Protein AF-A0A9D7F269-F1 (afdb_monomer)

Secondary structure (DSSP, 8-state):
---S-HHHHHHHHHHHHHHHHHHGGGGSS---HHHHHHHHHHHHHHHHHHHHHTSSSPPPTTHHHHHHHHHHHHHHHHHHHHHHHHHHTT---HHHH-S-HHHHHHHHHHHHHHHHHHHHHSSS-HHHHHHHHHHHIIIIIHHHHHHHHHHHHHGGGTTT---GGGS-HHHH---TTSHHHHHHHHHHHHHS--

Structure (mmCIF, N/CA/C/O backbone):
data_AF-A0A9D7F269-F1
#
_entry.id   AF-A0A9D7F269-F1
#
loop_
_atom_site.group_PDB
_atom_site.id
_atom_site.type_symbol
_atom_site.label_atom_id
_atom_site.label_alt_id
_atom_site.label_comp_id
_atom_site.label_asym_id
_atom_site.label_entity_id
_atom_site.label_seq_id
_atom_site.pdbx_PDB_ins_code
_atom_site.Cartn_x
_atom_site.Cartn_y
_atom_site.Cartn_z
_atom_site.occupancy
_atom_site.B_iso_or_equiv
_atom_site.auth_seq_id
_atom_site.auth_comp_id
_atom_site.auth_asym_id
_atom_site.auth_atom_id
_atom_site.pdbx_PDB_model_num
ATOM 1 N N . MET A 1 1 ? -7.812 -0.333 -29.268 1.00 47.72 1 MET A N 1
ATOM 2 C CA . MET A 1 1 ? -6.534 0.033 -28.619 1.00 47.72 1 MET A CA 1
ATOM 3 C C . MET A 1 1 ? -5.531 -1.056 -28.977 1.00 47.72 1 MET A C 1
ATOM 5 O O . MET A 1 1 ? -5.684 -2.164 -28.485 1.00 47.72 1 MET A O 1
ATOM 9 N N . ASN A 1 2 ? -4.596 -0.801 -29.897 1.00 58.56 2 ASN A N 1
ATOM 10 C CA . ASN A 1 2 ? -3.600 -1.802 -30.299 1.00 58.56 2 ASN A CA 1
ATOM 11 C C . ASN A 1 2 ? -2.434 -1.742 -29.309 1.00 58.56 2 ASN A C 1
ATOM 13 O O . ASN A 1 2 ? -1.639 -0.806 -29.352 1.00 58.56 2 ASN A O 1
ATOM 17 N N . ALA A 1 3 ? -2.388 -2.683 -28.366 1.00 69.88 3 ALA A N 1
ATOM 18 C CA . ALA A 1 3 ? -1.260 -2.805 -27.450 1.00 69.88 3 ALA A CA 1
ATOM 19 C C . ALA A 1 3 ? 0.010 -3.175 -28.229 1.00 69.88 3 ALA A C 1
ATOM 21 O O . ALA A 1 3 ? -0.053 -3.996 -29.141 1.00 69.88 3 ALA A O 1
ATOM 22 N N . HIS A 1 4 ? 1.151 -2.596 -27.845 1.00 79.81 4 HIS A N 1
ATOM 23 C CA . HIS A 1 4 ? 2.449 -2.907 -28.453 1.00 79.81 4 HIS A CA 1
ATOM 24 C C . HIS A 1 4 ? 2.830 -4.386 -28.273 1.00 79.81 4 HIS A C 1
ATOM 26 O O . HIS A 1 4 ? 3.372 -4.999 -29.184 1.00 79.81 4 HIS A O 1
ATOM 32 N N . ASP A 1 5 ? 2.500 -4.966 -27.115 1.00 88.44 5 ASP A N 1
ATOM 33 C CA . ASP A 1 5 ? 2.677 -6.391 -26.829 1.00 88.44 5 ASP A CA 1
ATOM 34 C C . ASP A 1 5 ? 1.372 -6.986 -26.256 1.00 88.44 5 ASP A C 1
ATOM 36 O O . ASP A 1 5 ? 1.154 -6.996 -25.037 1.00 88.44 5 ASP A O 1
ATOM 40 N N . PRO A 1 6 ? 0.456 -7.462 -27.122 1.00 90.69 6 PRO A N 1
ATOM 41 C CA . PRO A 1 6 ? -0.823 -8.026 -26.694 1.00 90.69 6 PRO A CA 1
ATOM 42 C C . PRO A 1 6 ? -0.677 -9.269 -25.805 1.00 90.69 6 PRO A C 1
ATOM 44 O O . PRO A 1 6 ? -1.532 -9.518 -24.950 1.00 90.69 6 PRO A O 1
ATOM 47 N N . VAL A 1 7 ? 0.401 -10.042 -25.980 1.00 94.19 7 VAL A N 1
ATOM 48 C CA . VAL A 1 7 ? 0.663 -11.260 -25.202 1.00 94.19 7 VAL A CA 1
ATOM 49 C C . VAL A 1 7 ? 1.033 -10.889 -23.769 1.00 94.19 7 VAL A C 1
ATOM 51 O O . VAL A 1 7 ? 0.451 -11.428 -22.823 1.00 94.19 7 VAL A O 1
ATOM 54 N N . LEU A 1 8 ? 1.933 -9.919 -23.593 1.00 94.69 8 LEU A N 1
ATOM 55 C CA . LEU A 1 8 ? 2.336 -9.426 -22.276 1.00 94.69 8 LEU A CA 1
ATOM 56 C C . LEU A 1 8 ? 1.178 -8.747 -21.537 1.00 94.69 8 LEU A C 1
ATOM 58 O O . LEU A 1 8 ? 0.976 -8.989 -20.344 1.00 94.69 8 LEU A O 1
ATOM 62 N N . VAL A 1 9 ? 0.366 -7.958 -22.247 1.00 95.81 9 VAL A N 1
ATOM 63 C CA . VAL A 1 9 ? -0.857 -7.367 -21.684 1.00 95.81 9 VAL A CA 1
ATOM 64 C C . VAL A 1 9 ? -1.827 -8.458 -21.225 1.00 95.81 9 VAL A C 1
ATOM 66 O O . VAL A 1 9 ? -2.324 -8.394 -20.100 1.00 95.81 9 VAL A O 1
ATOM 69 N N . SER A 1 10 ? -2.060 -9.493 -22.041 1.00 96.62 10 SER A N 1
ATOM 70 C CA . SER A 1 10 ? -2.933 -10.617 -21.671 1.00 96.62 10 SER A CA 1
ATOM 71 C C . SER A 1 10 ? -2.406 -11.384 -20.453 1.00 96.62 10 SER A C 1
ATOM 73 O O . SER A 1 10 ? -3.182 -11.716 -19.553 1.00 96.62 10 SER A O 1
ATOM 75 N N . LYS A 1 11 ? -1.085 -11.612 -20.372 1.00 96.94 11 LYS A N 1
ATOM 76 C CA . LYS A 1 11 ? -0.428 -12.240 -19.213 1.00 96.94 11 LYS A CA 1
ATOM 77 C C . LYS A 1 11 ? -0.759 -11.485 -17.926 1.00 96.94 11 LYS A C 1
ATOM 79 O O . LYS A 1 11 ? -1.263 -12.093 -16.981 1.00 96.94 11 LYS A O 1
ATOM 84 N N . TYR A 1 12 ? -0.510 -10.176 -17.879 1.00 97.81 12 TYR A N 1
ATOM 85 C CA . TYR A 1 12 ? -0.752 -9.403 -16.659 1.00 97.81 12 TYR A CA 1
ATOM 86 C C . TYR A 1 12 ? -2.232 -9.176 -16.369 1.00 97.81 12 TYR A C 1
ATOM 88 O O . TYR A 1 12 ? -2.608 -9.181 -15.202 1.00 97.81 12 TYR A O 1
ATOM 96 N N . LEU A 1 13 ? -3.092 -9.083 -17.386 1.00 97.44 13 LEU A N 1
ATOM 97 C CA . LEU A 1 13 ? -4.540 -9.046 -17.175 1.00 97.44 13 LEU A CA 1
ATOM 98 C C . LEU A 1 13 ? -5.032 -10.308 -16.450 1.00 97.44 13 LEU A C 1
ATOM 100 O O . LEU A 1 13 ? -5.795 -10.218 -15.488 1.00 97.44 13 LEU A O 1
ATOM 104 N N . ARG A 1 14 ? -4.555 -11.490 -16.864 1.00 98.06 14 ARG A N 1
ATOM 105 C CA . ARG A 1 14 ? -4.864 -12.750 -16.170 1.00 98.06 14 ARG A CA 1
ATOM 106 C C . ARG A 1 14 ? -4.333 -12.741 -14.738 1.00 98.06 14 ARG A C 1
ATOM 108 O O . ARG A 1 14 ? -5.035 -13.190 -13.841 1.00 98.06 14 ARG A O 1
ATOM 115 N N . GLN A 1 15 ? -3.134 -12.209 -14.501 1.00 98.31 15 GLN A N 1
ATOM 116 C CA . GLN A 1 15 ? -2.591 -12.095 -13.142 1.00 98.31 15 GLN A CA 1
ATOM 117 C C . GLN A 1 15 ? -3.398 -11.135 -12.261 1.00 98.31 15 GLN A C 1
ATOM 119 O O . GLN A 1 15 ? -3.650 -11.464 -11.105 1.00 98.31 15 GLN A O 1
ATOM 124 N N . VAL A 1 16 ? -3.855 -10.000 -12.801 1.00 98.19 16 VAL A N 1
ATOM 125 C CA . VAL A 1 16 ? -4.785 -9.089 -12.114 1.00 98.19 16 VAL A CA 1
ATOM 126 C C . VAL A 1 16 ? -6.058 -9.835 -11.737 1.00 98.19 16 VAL A C 1
ATOM 128 O O . VAL A 1 16 ? -6.461 -9.797 -10.579 1.00 98.19 16 VAL A O 1
ATOM 131 N N . TYR A 1 17 ? -6.657 -10.572 -12.674 1.00 97.81 17 TYR A N 1
ATOM 132 C CA . TYR A 1 17 ? -7.854 -11.367 -12.399 1.00 97.81 17 TYR A CA 1
ATOM 133 C C . TYR A 1 17 ? -7.629 -12.393 -11.276 1.00 97.81 17 TYR A C 1
ATOM 135 O O . TYR A 1 17 ? -8.431 -12.475 -10.346 1.00 97.81 17 TYR A O 1
ATOM 143 N N . GLN A 1 18 ? -6.506 -13.116 -11.301 1.00 97.94 18 GLN A N 1
ATOM 144 C CA . GLN A 1 18 ? -6.163 -14.070 -10.243 1.00 97.94 18 GLN A CA 1
ATOM 145 C C . GLN A 1 18 ? -5.932 -13.388 -8.888 1.00 97.94 18 GLN A C 1
ATOM 147 O O . GLN A 1 18 ? -6.415 -13.878 -7.870 1.00 97.94 18 GLN A O 1
ATOM 152 N N . ALA A 1 19 ? -5.250 -12.240 -8.857 1.00 97.62 19 ALA A N 1
ATOM 153 C CA . ALA A 1 19 ? -5.052 -11.476 -7.626 1.00 97.62 19 ALA A CA 1
ATOM 154 C C . ALA A 1 19 ? -6.381 -10.957 -7.049 1.00 97.62 19 ALA A C 1
ATOM 156 O O . ALA A 1 19 ? -6.565 -10.951 -5.835 1.00 97.62 19 ALA A O 1
ATOM 157 N N . GLN A 1 20 ? -7.337 -10.580 -7.905 1.00 94.88 20 GLN A N 1
ATOM 158 C CA . GLN A 1 20 ? -8.684 -10.200 -7.470 1.00 94.88 20 GLN A CA 1
ATOM 159 C C . GLN A 1 20 ? -9.447 -11.390 -6.875 1.00 94.88 20 GLN A C 1
ATOM 161 O O . GLN A 1 20 ? -10.058 -11.241 -5.817 1.00 94.88 20 GLN A O 1
ATOM 166 N N . ILE A 1 21 ? -9.383 -12.575 -7.496 1.00 96.50 21 ILE A N 1
ATOM 167 C CA . ILE A 1 21 ? -9.970 -13.799 -6.922 1.00 96.50 21 ILE A CA 1
ATOM 168 C C . ILE A 1 21 ? -9.358 -14.087 -5.553 1.00 96.50 21 ILE A C 1
ATOM 170 O O . ILE A 1 21 ? -10.088 -14.328 -4.596 1.00 96.50 21 ILE A O 1
ATOM 174 N N . GLU A 1 22 ? -8.033 -14.037 -5.450 1.00 96.00 22 GLU A N 1
ATOM 175 C CA . GLU A 1 22 ? -7.332 -14.323 -4.206 1.00 96.00 22 GLU A CA 1
ATOM 176 C C . GLU A 1 22 ? -7.675 -13.322 -3.097 1.00 96.00 22 GLU A C 1
ATOM 178 O O . GLU A 1 22 ? -7.865 -13.730 -1.954 1.00 96.00 22 GLU A O 1
ATOM 183 N N . SER A 1 23 ? -7.866 -12.042 -3.435 1.00 94.44 23 SER A N 1
ATOM 184 C CA . SER A 1 23 ? -8.275 -11.019 -2.464 1.00 94.44 23 SER A CA 1
ATOM 185 C C . SER A 1 23 ? -9.630 -11.289 -1.807 1.00 94.44 23 SER A C 1
ATOM 187 O O . SER A 1 23 ? -9.864 -10.832 -0.694 1.00 94.44 23 SER A O 1
ATOM 189 N N . LYS A 1 24 ? -10.494 -12.121 -2.411 1.00 95.69 24 LYS A N 1
ATOM 190 C CA . LYS A 1 24 ? -11.750 -12.552 -1.772 1.00 95.69 24 LYS A CA 1
ATOM 191 C C . LYS A 1 24 ? -11.516 -13.350 -0.489 1.00 95.69 24 LYS A C 1
ATOM 193 O O . LYS A 1 24 ? -12.390 -13.369 0.371 1.00 95.69 24 LYS A O 1
ATOM 198 N N . LYS A 1 25 ? -10.340 -13.972 -0.327 1.00 95.50 25 LYS A N 1
ATOM 199 C CA . LYS A 1 25 ? -9.960 -14.633 0.930 1.00 95.50 25 LYS A CA 1
ATOM 200 C C . LYS A 1 25 ? -9.937 -13.649 2.103 1.00 95.50 25 LYS A C 1
ATOM 202 O O . LYS A 1 25 ? -10.207 -14.061 3.220 1.00 95.50 25 LYS A O 1
ATOM 207 N N . GLN A 1 26 ? -9.679 -12.359 1.861 1.00 96.38 26 GLN A N 1
ATOM 208 C CA . GLN A 1 26 ? -9.660 -11.335 2.914 1.00 96.38 26 GLN A CA 1
ATOM 209 C C . GLN A 1 26 ? -11.039 -11.120 3.555 1.00 96.38 26 GLN A C 1
ATOM 211 O O . GLN A 1 26 ? -11.107 -10.620 4.672 1.00 96.38 26 GLN A O 1
ATOM 216 N N . SER A 1 27 ? -12.126 -11.551 2.909 1.00 95.00 27 SER A N 1
ATOM 217 C CA . SER A 1 27 ? -13.475 -11.545 3.490 1.00 95.00 27 SER A CA 1
ATOM 218 C C . SER A 1 27 ? -13.744 -12.703 4.462 1.00 95.00 27 SER A C 1
ATOM 220 O O . SER A 1 27 ? -14.775 -12.700 5.129 1.00 95.00 27 SER A O 1
ATOM 222 N N . ALA A 1 28 ? -12.868 -13.713 4.523 1.00 91.75 28 ALA A N 1
ATOM 223 C CA . ALA A 1 28 ? -13.036 -14.896 5.366 1.00 91.75 28 ALA A CA 1
ATOM 224 C C . ALA A 1 28 ? -12.022 -1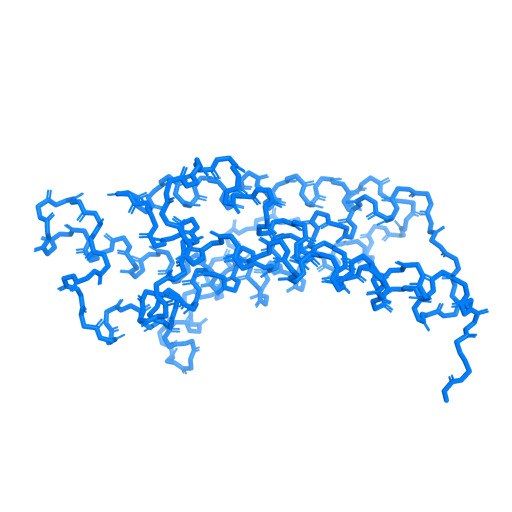4.884 6.520 1.00 91.75 28 ALA A C 1
ATOM 226 O O . ALA A 1 28 ? -10.831 -14.707 6.258 1.00 91.75 28 ALA A O 1
ATOM 227 N N . PRO A 1 29 ? -12.442 -15.080 7.783 1.00 88.75 29 PRO A N 1
ATOM 228 C CA . PRO A 1 29 ? -11.546 -15.001 8.935 1.00 88.75 29 PRO A CA 1
ATOM 229 C C . PRO A 1 29 ? -10.436 -16.060 8.879 1.00 88.75 29 PRO A C 1
ATOM 231 O O . PRO A 1 29 ? -10.595 -17.111 8.261 1.00 88.75 29 PRO A O 1
ATOM 234 N N . GLY A 1 30 ? -9.336 -15.803 9.590 1.00 89.94 30 GLY A N 1
ATOM 235 C CA . GLY A 1 30 ? -8.274 -16.792 9.812 1.00 89.94 30 GLY A CA 1
ATOM 236 C C . GLY A 1 30 ? -7.044 -16.644 8.919 1.00 89.94 30 GLY A C 1
ATOM 237 O O . GLY A 1 30 ? -6.158 -17.490 8.990 1.00 89.94 30 GLY A O 1
ATOM 238 N N . LEU A 1 31 ? -6.953 -15.576 8.120 1.00 95.56 31 LEU A N 1
ATOM 239 C CA . LEU A 1 31 ? -5.707 -15.248 7.432 1.00 95.56 31 LEU A CA 1
ATOM 240 C C . LEU A 1 31 ? -4.657 -14.759 8.430 1.00 95.56 31 LEU A C 1
ATOM 242 O O . LEU A 1 31 ? -4.934 -13.936 9.306 1.00 95.56 31 LEU A O 1
ATOM 246 N N . SER A 1 32 ? -3.426 -15.229 8.263 1.00 96.31 32 SER A N 1
ATOM 247 C CA . SER A 1 32 ? -2.274 -14.661 8.955 1.00 96.31 32 SER A CA 1
ATOM 248 C C . SER A 1 32 ? -1.952 -13.256 8.433 1.00 96.31 32 SER A C 1
ATOM 250 O O . SER A 1 32 ? -2.250 -12.907 7.289 1.00 96.31 32 SER A O 1
ATOM 252 N N . GLU A 1 33 ? -1.265 -12.452 9.249 1.00 96.19 33 GLU A N 1
ATOM 253 C CA . GLU A 1 33 ? -0.784 -11.124 8.837 1.00 96.19 33 GLU A CA 1
ATOM 254 C C . GLU A 1 33 ? 0.066 -11.198 7.558 1.00 96.19 33 GLU A C 1
ATOM 256 O O . GLU A 1 33 ? -0.082 -10.371 6.659 1.00 96.19 33 GLU A O 1
ATOM 261 N N . LYS A 1 34 ? 0.905 -12.236 7.438 1.00 96.62 34 LYS A N 1
ATOM 262 C CA . LYS A 1 34 ? 1.728 -12.468 6.250 1.00 96.62 34 LYS A CA 1
ATOM 263 C C . LYS A 1 34 ? 0.874 -12.709 5.004 1.00 96.62 34 LYS A C 1
ATOM 265 O O . LYS A 1 34 ? 1.168 -12.140 3.960 1.00 96.62 34 LYS A O 1
ATOM 270 N N . GLU A 1 35 ? -0.172 -13.527 5.099 1.00 97.75 35 GLU A N 1
ATOM 271 C CA . GLU A 1 35 ? -1.069 -13.785 3.966 1.00 97.75 35 GLU A CA 1
ATOM 272 C C . GLU A 1 35 ? -1.826 -12.526 3.548 1.00 97.75 35 GLU A C 1
ATOM 274 O O . GLU A 1 35 ? -1.897 -12.229 2.357 1.00 97.75 35 GLU A O 1
ATOM 279 N N . ILE A 1 36 ? -2.334 -11.751 4.512 1.00 98.00 36 ILE A N 1
ATOM 280 C CA . ILE A 1 36 ? -2.978 -10.460 4.237 1.00 98.00 36 ILE A CA 1
ATOM 281 C C . ILE A 1 36 ? -2.001 -9.540 3.498 1.00 98.00 36 ILE A C 1
ATOM 283 O O . ILE A 1 36 ? -2.346 -8.968 2.463 1.00 98.00 36 ILE A O 1
ATOM 287 N N . PHE A 1 37 ? -0.765 -9.435 3.992 1.00 97.88 37 PHE A N 1
ATOM 288 C CA . PHE A 1 37 ? 0.258 -8.591 3.388 1.00 97.88 37 PHE A CA 1
ATOM 289 C C . PHE A 1 37 ? 0.623 -9.044 1.969 1.00 97.88 37 PHE A C 1
ATOM 291 O O . PHE A 1 37 ? 0.667 -8.221 1.054 1.00 97.88 37 PHE A O 1
ATOM 298 N N . ASP A 1 38 ? 0.826 -10.346 1.757 1.00 98.19 38 ASP A N 1
ATOM 299 C CA . ASP A 1 38 ? 1.155 -10.912 0.447 1.00 98.19 38 ASP A CA 1
ATOM 300 C C . ASP A 1 38 ? 0.030 -10.663 -0.573 1.00 98.19 38 ASP A C 1
ATOM 302 O O . ASP A 1 38 ? 0.306 -10.286 -1.718 1.00 98.19 38 ASP A O 1
ATOM 306 N N . ILE A 1 39 ? -1.236 -10.795 -0.160 1.00 98.19 39 ILE A N 1
ATOM 307 C CA . ILE A 1 39 ? -2.405 -10.488 -0.996 1.00 98.19 39 ILE A CA 1
ATOM 308 C C . ILE A 1 39 ? -2.442 -8.997 -1.358 1.00 98.19 39 ILE A C 1
ATOM 310 O O . ILE A 1 39 ? -2.583 -8.660 -2.541 1.00 98.19 39 ILE A O 1
ATOM 314 N N . THR A 1 40 ? -2.267 -8.105 -0.376 1.00 97.50 40 THR A N 1
ATOM 315 C CA . THR A 1 40 ? -2.199 -6.648 -0.583 1.00 97.50 40 THR A CA 1
ATOM 316 C C . THR A 1 40 ? -1.096 -6.293 -1.586 1.00 97.50 40 THR A C 1
ATOM 318 O O . THR A 1 40 ? -1.354 -5.596 -2.575 1.00 97.50 40 THR A O 1
ATOM 321 N N . LEU A 1 41 ? 0.122 -6.819 -1.399 1.00 98.12 41 LEU A N 1
ATOM 322 C CA . LEU A 1 41 ? 1.242 -6.554 -2.304 1.00 98.12 41 LEU A CA 1
ATOM 323 C C . LEU A 1 41 ? 0.974 -7.077 -3.714 1.00 98.12 41 LEU A C 1
ATOM 325 O O . LEU A 1 41 ? 1.225 -6.364 -4.689 1.00 98.12 41 LEU A O 1
ATOM 329 N N . LYS A 1 42 ? 0.441 -8.296 -3.835 1.00 98.44 42 LYS A N 1
ATOM 330 C CA . LYS A 1 42 ? 0.156 -8.920 -5.127 1.00 98.44 42 LYS A CA 1
ATOM 331 C C . LYS A 1 42 ? -0.879 -8.135 -5.913 1.00 98.44 42 LYS A C 1
ATOM 333 O O . LYS A 1 42 ? -0.629 -7.834 -7.077 1.00 98.44 42 LYS A O 1
ATOM 338 N N . LYS A 1 43 ? -1.995 -7.753 -5.286 1.00 96.69 43 LYS A N 1
ATOM 339 C CA . LYS A 1 43 ? -3.085 -6.998 -5.925 1.00 96.69 43 LYS A CA 1
ATOM 340 C C . LYS A 1 43 ? -2.588 -5.688 -6.536 1.00 96.69 43 LYS A C 1
ATOM 342 O O . LYS A 1 43 ? -2.847 -5.421 -7.712 1.00 96.69 43 LYS A O 1
ATOM 347 N N . GLY A 1 44 ? -1.830 -4.905 -5.772 1.00 97.75 44 GLY A N 1
ATOM 348 C CA . GLY A 1 44 ? -1.239 -3.660 -6.261 1.00 97.75 44 GLY A CA 1
ATOM 349 C C . GLY A 1 44 ? -0.144 -3.881 -7.304 1.00 97.75 44 GLY A C 1
ATOM 350 O O . GLY A 1 44 ? -0.137 -3.234 -8.354 1.00 97.75 44 GLY A O 1
ATOM 351 N N . GLY A 1 45 ? 0.767 -4.820 -7.040 1.00 98.44 45 GLY A N 1
ATOM 352 C CA . GLY A 1 45 ? 1.936 -5.082 -7.873 1.00 98.44 45 GLY A CA 1
ATOM 353 C C . GLY A 1 45 ? 1.576 -5.516 -9.288 1.00 98.44 45 GLY A C 1
ATOM 354 O O . GLY A 1 45 ? 2.006 -4.880 -10.252 1.00 98.44 45 GLY A O 1
ATOM 355 N N . VAL A 1 46 ? 0.723 -6.535 -9.439 1.00 98.38 46 VAL A N 1
ATOM 356 C CA . VAL A 1 46 ? 0.318 -7.009 -10.776 1.00 98.38 46 VAL A CA 1
ATOM 357 C C . VAL A 1 46 ? -0.520 -5.973 -11.530 1.00 98.38 46 VAL A C 1
ATOM 359 O O . VAL A 1 46 ? -0.452 -5.916 -12.756 1.00 98.38 46 VAL A O 1
ATOM 362 N N . SER A 1 47 ? -1.259 -5.113 -10.819 1.00 98.06 47 SER A N 1
ATOM 363 C CA . SER A 1 47 ? -2.036 -4.029 -11.435 1.00 98.06 47 SER A CA 1
ATOM 364 C C . SER A 1 47 ? -1.131 -2.982 -12.086 1.00 98.06 47 SER A C 1
ATOM 366 O O . SER A 1 47 ? -1.369 -2.581 -13.225 1.00 98.06 47 SER A O 1
ATOM 368 N N . VAL A 1 48 ? -0.047 -2.575 -11.416 1.00 97.88 48 VAL A N 1
ATOM 369 C CA . VAL A 1 48 ? 0.938 -1.654 -12.011 1.00 97.88 48 VAL A CA 1
ATOM 370 C C . VAL A 1 48 ? 1.658 -2.301 -13.194 1.00 97.88 48 VAL A C 1
ATOM 372 O O . VAL A 1 48 ? 1.853 -1.641 -14.216 1.00 97.88 48 VAL A O 1
ATOM 375 N N . LEU A 1 49 ? 2.003 -3.589 -13.101 1.00 98.12 49 LEU A N 1
ATOM 376 C CA . LEU A 1 49 ? 2.617 -4.317 -14.216 1.00 98.12 49 LEU A CA 1
ATOM 377 C C . LEU A 1 49 ? 1.690 -4.420 -15.429 1.00 98.12 49 LEU A C 1
ATOM 379 O O . LEU A 1 49 ? 2.148 -4.234 -16.555 1.00 98.12 49 LEU A O 1
ATOM 383 N N . PHE A 1 50 ? 0.390 -4.627 -15.211 1.00 97.62 50 PHE A N 1
ATOM 384 C CA . PHE A 1 50 ? -0.611 -4.593 -16.274 1.00 97.62 50 PHE A CA 1
ATOM 385 C C . PHE A 1 50 ? -0.638 -3.238 -16.994 1.00 97.62 50 PHE A C 1
ATOM 387 O O . PHE A 1 50 ? -0.529 -3.198 -18.222 1.00 97.62 50 PHE A O 1
ATOM 394 N N . TYR A 1 51 ? -0.691 -2.122 -16.255 1.00 95.75 51 TYR A N 1
ATOM 395 C CA . TYR A 1 51 ? -0.617 -0.794 -16.872 1.00 95.75 51 TYR A CA 1
ATOM 396 C C . TYR A 1 51 ? 0.700 -0.591 -17.625 1.00 95.75 51 TYR A C 1
ATOM 398 O O . TYR A 1 51 ? 0.695 -0.118 -18.763 1.00 95.75 51 TYR A O 1
ATOM 406 N N . ARG A 1 52 ? 1.831 -0.993 -17.035 1.00 95.69 52 ARG A N 1
ATOM 407 C CA . ARG A 1 52 ? 3.151 -0.859 -17.663 1.00 95.69 52 ARG A CA 1
ATOM 408 C C . ARG A 1 52 ? 3.280 -1.683 -18.946 1.00 95.69 52 ARG A C 1
ATOM 410 O O . ARG A 1 52 ? 3.912 -1.203 -19.886 1.00 95.69 52 ARG A O 1
ATOM 417 N N . ALA A 1 53 ? 2.677 -2.868 -19.008 1.00 95.56 53 ALA A N 1
ATOM 418 C CA . ALA A 1 53 ? 2.689 -3.736 -20.185 1.00 95.56 53 ALA A CA 1
ATOM 419 C C . ALA A 1 53 ? 1.916 -3.159 -21.378 1.00 95.56 53 ALA A C 1
ATOM 421 O O . ALA A 1 53 ? 2.199 -3.508 -22.519 1.00 95.56 53 ALA A O 1
ATOM 422 N N . SER A 1 54 ? 0.964 -2.253 -21.133 1.00 93.31 54 SER A N 1
ATOM 423 C CA . SER A 1 54 ? 0.236 -1.564 -22.206 1.00 93.31 54 SER A CA 1
ATOM 424 C C . SER A 1 54 ? 1.045 -0.452 -22.893 1.00 93.31 54 SER A C 1
ATOM 426 O O . SER A 1 54 ? 0.608 0.080 -23.913 1.00 93.31 54 SER A O 1
ATOM 428 N N . MET A 1 55 ? 2.220 -0.098 -22.355 1.00 93.62 55 MET A N 1
ATOM 429 C CA . MET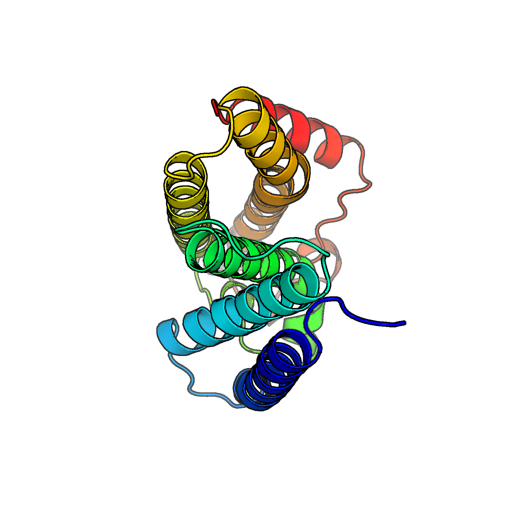 A 1 55 ? 3.087 0.955 -22.893 1.00 93.62 55 MET A CA 1
ATOM 430 C C . MET A 1 55 ? 4.032 0.427 -23.979 1.00 93.62 55 MET A C 1
ATOM 432 O O . MET A 1 55 ? 4.447 -0.726 -23.954 1.00 93.62 55 MET A O 1
ATOM 436 N N . SER A 1 56 ? 4.440 1.303 -24.901 1.00 89.31 56 SER A N 1
ATOM 437 C CA . SER A 1 56 ? 5.153 0.929 -26.134 1.00 89.31 56 SER A CA 1
ATOM 438 C C . SER A 1 56 ? 6.592 0.427 -25.979 1.00 89.31 56 SER A C 1
ATOM 440 O O . SER A 1 56 ? 7.205 0.069 -26.972 1.00 89.31 56 SER A O 1
ATOM 442 N N . HIS A 1 57 ? 7.166 0.443 -24.776 1.00 89.19 57 HIS A N 1
ATOM 443 C CA . HIS A 1 57 ? 8.559 0.047 -24.556 1.00 89.19 57 HIS A CA 1
ATOM 444 C C . HIS A 1 57 ? 8.614 -1.215 -23.702 1.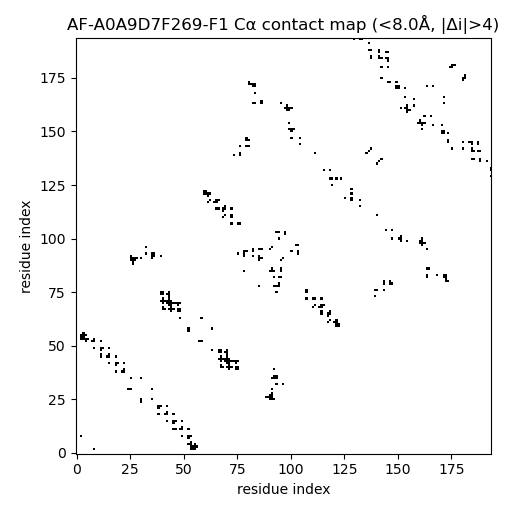00 89.19 57 HIS A C 1
ATOM 446 O O . HIS A 1 57 ? 7.888 -1.313 -22.711 1.00 89.19 57 HIS A O 1
ATOM 452 N N . SER A 1 58 ? 9.518 -2.139 -24.022 1.00 90.88 58 SER A N 1
ATOM 453 C CA . SER A 1 58 ? 9.800 -3.305 -23.178 1.00 90.88 58 SER A CA 1
ATOM 454 C C . SER A 1 58 ? 10.239 -2.892 -21.772 1.00 90.88 58 SER A C 1
ATOM 456 O O . SER A 1 58 ? 10.656 -1.751 -21.548 1.00 90.88 58 SER A O 1
ATOM 458 N N . PHE A 1 59 ? 10.128 -3.809 -20.812 1.00 94.19 59 PHE A N 1
ATOM 459 C CA . PHE A 1 59 ? 10.635 -3.576 -19.463 1.00 94.19 59 PHE A CA 1
ATOM 460 C C . PHE A 1 59 ? 12.155 -3.419 -19.488 1.00 94.19 59 PHE A C 1
ATOM 462 O O . PHE A 1 59 ? 12.854 -4.213 -20.119 1.00 94.19 59 PHE A O 1
ATOM 469 N N . ALA A 1 60 ? 12.666 -2.409 -18.787 1.00 94.94 60 ALA A N 1
ATOM 470 C CA . ALA A 1 60 ? 14.091 -2.353 -18.489 1.00 94.94 60 ALA A CA 1
ATOM 471 C C . ALA A 1 60 ? 14.459 -3.437 -17.462 1.00 94.94 60 ALA A C 1
ATOM 473 O O . ALA A 1 60 ? 13.616 -3.893 -16.684 1.00 94.94 60 ALA A O 1
ATOM 474 N N . GLU A 1 61 ? 15.733 -3.825 -17.421 1.00 97.00 61 GLU A N 1
ATOM 475 C CA . GLU A 1 61 ? 16.230 -4.758 -16.410 1.00 97.00 61 GLU A CA 1
ATOM 476 C C . GLU A 1 61 ? 15.897 -4.261 -14.990 1.00 97.00 61 GLU A C 1
ATOM 478 O O . GLU A 1 61 ? 16.098 -3.091 -14.652 1.00 97.00 61 GLU A O 1
ATOM 483 N N . GLY A 1 62 ? 15.316 -5.144 -14.172 1.00 97.81 62 GLY A N 1
ATOM 484 C CA . GLY A 1 62 ? 14.875 -4.840 -12.807 1.00 97.81 62 GLY A CA 1
ATOM 485 C C . GLY A 1 62 ? 13.588 -4.008 -12.689 1.00 97.81 62 GLY A C 1
ATOM 486 O O . GLY A 1 62 ? 13.039 -3.905 -11.589 1.00 97.81 62 GLY A O 1
ATOM 487 N N . GLU A 1 63 ? 13.061 -3.446 -13.784 1.00 97.88 63 GLU A N 1
ATOM 488 C CA . GLU A 1 63 ? 11.879 -2.573 -13.756 1.00 97.88 63 GLU A CA 1
ATOM 489 C C . GLU A 1 63 ? 10.624 -3.315 -13.287 1.00 97.88 63 GLU A C 1
ATOM 491 O O . GLU A 1 63 ? 9.861 -2.768 -12.493 1.00 97.88 63 GLU A O 1
ATOM 496 N N . GLU A 1 64 ? 10.431 -4.565 -13.717 1.00 98.06 64 GLU A N 1
ATOM 497 C CA . GLU A 1 64 ? 9.287 -5.390 -13.307 1.00 98.06 64 GLU A CA 1
ATOM 498 C C . GLU A 1 64 ? 9.236 -5.548 -11.779 1.00 98.06 64 GLU A C 1
ATOM 500 O O . GLU A 1 64 ? 8.224 -5.248 -11.147 1.00 98.06 64 GLU A O 1
ATOM 505 N N . ASN A 1 65 ? 10.357 -5.913 -11.151 1.00 98.56 65 ASN A N 1
ATOM 506 C CA . ASN A 1 65 ? 10.428 -6.073 -9.698 1.00 98.56 65 ASN A CA 1
ATOM 507 C C . ASN A 1 65 ? 10.234 -4.737 -8.953 1.00 98.56 65 ASN A C 1
ATOM 509 O O . ASN A 1 65 ? 9.526 -4.678 -7.942 1.00 98.56 65 ASN A O 1
ATOM 513 N N . ALA A 1 66 ? 10.832 -3.650 -9.454 1.00 98.62 66 ALA A N 1
ATOM 514 C CA . ALA A 1 66 ? 10.670 -2.324 -8.861 1.00 98.62 66 ALA A CA 1
ATOM 515 C C . ALA A 1 66 ? 9.205 -1.855 -8.913 1.00 98.62 66 ALA A C 1
ATOM 517 O O . ALA A 1 66 ? 8.666 -1.402 -7.902 1.00 98.62 66 ALA A O 1
ATOM 518 N N . LEU A 1 67 ? 8.543 -2.017 -10.062 1.00 98.38 67 LEU A N 1
ATOM 519 C CA . LEU A 1 67 ? 7.146 -1.630 -10.254 1.00 98.38 67 LEU A CA 1
ATOM 520 C C . LEU A 1 67 ? 6.171 -2.531 -9.497 1.00 98.38 67 LEU A C 1
ATOM 522 O O . LEU A 1 67 ? 5.192 -2.018 -8.961 1.00 98.38 67 LEU A O 1
ATOM 526 N N . TYR A 1 68 ? 6.446 -3.832 -9.386 1.00 98.75 68 TYR A N 1
ATOM 527 C CA . TYR A 1 68 ? 5.641 -4.736 -8.565 1.00 98.75 68 TYR A CA 1
ATOM 528 C C . TYR A 1 68 ? 5.628 -4.288 -7.096 1.00 98.75 68 TYR A C 1
ATOM 530 O O . TYR A 1 68 ? 4.566 -4.136 -6.494 1.00 98.75 68 TYR A O 1
ATOM 538 N N . ASN A 1 69 ? 6.802 -3.997 -6.523 1.00 98.75 69 ASN A N 1
ATOM 539 C CA . ASN A 1 69 ? 6.894 -3.528 -5.136 1.00 98.75 69 ASN A CA 1
ATOM 540 C C . ASN A 1 69 ? 6.268 -2.138 -4.956 1.00 98.75 69 ASN A C 1
ATOM 542 O O . ASN A 1 69 ? 5.587 -1.909 -3.954 1.00 98.75 69 ASN A O 1
ATOM 546 N N . MET A 1 70 ? 6.438 -1.246 -5.938 1.00 98.56 70 MET A N 1
ATOM 547 C CA . MET A 1 70 ? 5.796 0.07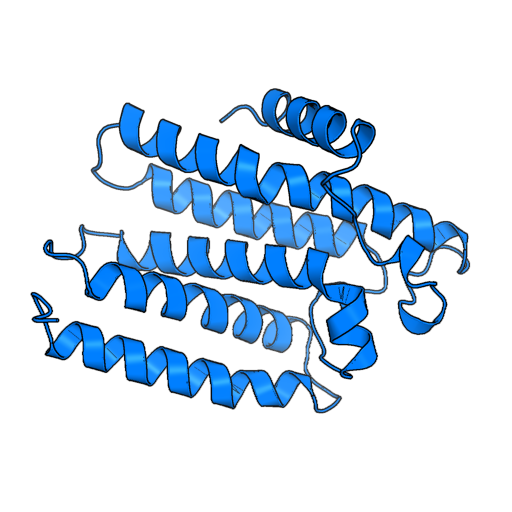0 -5.944 1.00 98.56 70 MET A CA 1
ATOM 548 C C . MET A 1 70 ? 4.267 -0.043 -5.984 1.00 98.56 70 MET A C 1
ATOM 550 O O . MET A 1 70 ? 3.581 0.637 -5.226 1.00 98.56 70 MET A O 1
ATOM 554 N N . GLY A 1 71 ? 3.721 -0.928 -6.821 1.00 98.62 71 GLY A N 1
ATOM 555 C CA . GLY A 1 71 ? 2.287 -1.198 -6.874 1.00 98.62 71 GLY A CA 1
ATOM 556 C C . GLY A 1 71 ? 1.760 -1.769 -5.562 1.00 98.62 71 GLY A C 1
ATOM 557 O O . GLY A 1 71 ? 0.726 -1.321 -5.074 1.00 98.62 71 GLY A O 1
ATOM 558 N N . GLY A 1 72 ? 2.500 -2.686 -4.938 1.00 98.62 72 GLY A N 1
ATOM 559 C CA . GLY A 1 72 ? 2.170 -3.189 -3.605 1.00 98.62 72 GLY A CA 1
ATOM 560 C C . GLY A 1 72 ? 2.163 -2.092 -2.532 1.00 98.62 72 GLY A C 1
ATOM 561 O O . GLY A 1 72 ? 1.231 -2.026 -1.736 1.00 98.62 72 GLY A O 1
ATOM 562 N N . LEU A 1 73 ? 3.136 -1.170 -2.555 1.00 98.75 73 LEU A N 1
ATOM 563 C CA . LEU A 1 73 ? 3.155 0.010 -1.679 1.00 98.75 73 LEU A CA 1
ATOM 564 C C . LEU A 1 73 ? 1.926 0.907 -1.896 1.00 98.75 73 LEU A C 1
ATOM 566 O O . LEU A 1 73 ? 1.347 1.403 -0.930 1.00 98.75 73 LEU A O 1
ATOM 570 N N . MET A 1 74 ? 1.516 1.107 -3.152 1.00 98.50 74 MET A N 1
ATOM 571 C CA . MET A 1 74 ? 0.311 1.870 -3.495 1.00 98.50 74 MET A CA 1
ATOM 572 C C . MET A 1 74 ? -0.958 1.207 -2.953 1.00 98.50 74 MET A C 1
ATOM 574 O O . MET A 1 74 ? -1.793 1.907 -2.383 1.00 98.50 74 MET A O 1
ATOM 578 N N . GLN A 1 75 ? -1.092 -0.119 -3.074 1.00 98.56 75 GLN A N 1
ATOM 579 C CA . GLN A 1 75 ? -2.242 -0.840 -2.519 1.00 98.56 75 GLN A CA 1
ATOM 580 C C . GLN A 1 75 ? -2.244 -0.807 -0.989 1.00 98.56 75 GLN A C 1
ATOM 582 O O . GLN A 1 75 ? -3.281 -0.532 -0.402 1.00 98.56 75 GLN A O 1
ATOM 587 N N . PHE A 1 76 ? -1.093 -0.975 -0.336 1.00 98.75 76 PHE A N 1
ATOM 588 C CA . PHE A 1 76 ? -1.020 -0.839 1.120 1.00 98.75 76 PHE A CA 1
ATOM 589 C C . PHE A 1 76 ? -1.402 0.584 1.571 1.00 98.75 76 PHE A C 1
ATOM 591 O O . PHE A 1 76 ? -2.137 0.770 2.538 1.00 98.75 76 PHE A O 1
ATOM 598 N N . GLY A 1 77 ? -0.977 1.610 0.829 1.00 98.62 77 GLY A N 1
ATOM 599 C CA . GLY A 1 77 ? -1.448 2.974 1.058 1.00 98.62 77 GLY A CA 1
ATOM 600 C C . GLY A 1 77 ? -2.963 3.126 0.886 1.00 98.62 77 GLY A C 1
ATOM 601 O O . GLY A 1 77 ? -3.586 3.814 1.688 1.00 98.62 77 GLY A O 1
ATOM 602 N N . ASN A 1 78 ? -3.569 2.471 -0.109 1.00 98.25 78 ASN A N 1
ATOM 603 C CA . ASN A 1 78 ? -5.024 2.452 -0.276 1.00 98.25 78 ASN A CA 1
ATOM 604 C C . ASN A 1 78 ? -5.726 1.812 0.931 1.00 98.25 78 ASN A C 1
ATOM 606 O O . ASN A 1 78 ? -6.621 2.451 1.472 1.00 98.25 78 ASN A O 1
ATOM 610 N N . ASP A 1 79 ? -5.269 0.651 1.404 1.00 98.38 79 ASP A N 1
ATOM 611 C CA . ASP A 1 79 ? -5.842 -0.037 2.572 1.00 98.38 79 ASP A CA 1
ATOM 612 C C . ASP A 1 79 ? -5.797 0.850 3.841 1.00 98.38 79 ASP A C 1
ATOM 614 O O . ASP A 1 79 ? -6.721 0.843 4.654 1.00 98.38 79 ASP A O 1
ATOM 618 N N . ILE A 1 80 ? -4.745 1.669 4.012 1.00 98.75 80 ILE A N 1
ATOM 619 C CA . ILE A 1 80 ? -4.648 2.647 5.118 1.00 98.75 80 ILE A CA 1
ATOM 620 C C . ILE A 1 80 ? -5.778 3.686 5.044 1.00 98.75 80 ILE A C 1
ATOM 622 O O . ILE A 1 80 ? -6.362 4.032 6.070 1.00 98.75 80 ILE A O 1
ATOM 626 N N . PHE A 1 81 ? -6.095 4.188 3.848 1.00 98.38 81 PHE A N 1
ATOM 627 C CA . PHE A 1 81 ? -7.157 5.180 3.651 1.00 98.38 81 PHE A CA 1
ATOM 628 C C . PHE A 1 81 ? -8.565 4.573 3.670 1.00 98.38 81 PHE A C 1
ATOM 630 O O . PHE A 1 81 ? -9.499 5.219 4.151 1.00 98.38 81 PHE A O 1
ATOM 637 N N . ASP A 1 82 ? -8.718 3.347 3.170 1.00 98.06 82 ASP A N 1
ATOM 638 C CA . ASP A 1 82 ? -10.005 2.665 3.018 1.00 98.06 82 ASP A CA 1
ATOM 639 C C . ASP A 1 82 ? -10.425 1.881 4.273 1.00 98.06 82 ASP A C 1
ATOM 641 O O . ASP A 1 82 ? -11.474 1.245 4.267 1.00 98.06 82 ASP A O 1
ATOM 645 N N . ILE A 1 83 ? -9.707 2.001 5.394 1.00 98.12 83 ILE A N 1
ATOM 646 C CA . ILE A 1 83 ? -9.973 1.242 6.627 1.00 98.12 83 ILE A CA 1
ATOM 647 C C . ILE A 1 83 ? -11.442 1.262 7.092 1.00 98.12 83 ILE A C 1
ATOM 649 O O . ILE A 1 83 ? -11.967 0.239 7.525 1.00 98.12 83 ILE A O 1
ATOM 653 N N . TYR A 1 84 ? -12.143 2.397 6.980 1.00 98.50 84 TYR A N 1
ATOM 654 C CA . TYR A 1 84 ? -13.577 2.475 7.298 1.00 98.50 84 TYR A CA 1
ATOM 655 C C . TYR A 1 84 ? -14.424 1.590 6.371 1.00 98.50 84 TYR A C 1
ATOM 657 O O . TYR A 1 84 ? -15.322 0.877 6.820 1.00 98.50 84 TYR A O 1
ATOM 665 N N . LYS A 1 85 ? -14.138 1.645 5.069 1.00 98.12 85 LYS A N 1
ATOM 666 C CA . LYS A 1 85 ? -14.832 0.882 4.030 1.00 98.12 85 LYS A CA 1
ATOM 667 C C . LYS A 1 85 ? -14.532 -0.610 4.161 1.00 98.12 85 LYS A C 1
ATOM 669 O O . LYS A 1 85 ? -15.464 -1.411 4.095 1.00 98.12 85 LYS A O 1
ATOM 674 N N . ASP A 1 86 ? -13.269 -0.961 4.381 1.00 97.75 86 ASP A N 1
ATOM 675 C CA . ASP A 1 86 ? -12.816 -2.342 4.532 1.00 97.75 86 ASP A CA 1
ATOM 676 C C . ASP A 1 86 ? -13.410 -2.976 5.787 1.00 97.75 86 ASP A C 1
ATOM 678 O O . ASP A 1 86 ? -14.001 -4.052 5.698 1.00 97.75 86 ASP A O 1
ATOM 682 N N . ARG A 1 87 ? -13.395 -2.260 6.922 1.00 97.12 87 ARG A N 1
ATOM 683 C CA . ARG A 1 87 ? -14.060 -2.697 8.158 1.00 97.12 87 ARG A CA 1
ATOM 684 C C . ARG A 1 87 ? -15.548 -2.968 7.939 1.00 97.12 87 ARG A C 1
ATOM 686 O O . ARG A 1 87 ? -16.030 -4.034 8.300 1.00 97.12 87 ARG A O 1
ATOM 693 N N . ASN A 1 88 ? -16.280 -2.048 7.311 1.00 97.44 88 ASN A N 1
ATOM 694 C CA . ASN A 1 88 ? -17.716 -2.241 7.056 1.00 97.44 88 ASN A CA 1
ATOM 695 C C . ASN A 1 88 ? -18.012 -3.374 6.062 1.00 97.44 88 ASN A C 1
ATOM 697 O O . ASN A 1 88 ? -19.117 -3.908 6.049 1.00 97.44 88 ASN A O 1
ATOM 701 N N . SER A 1 89 ? -17.036 -3.726 5.227 1.00 96.69 89 SER A N 1
ATOM 702 C CA . SER A 1 89 ? -17.137 -4.809 4.247 1.00 96.69 89 SER A CA 1
ATOM 703 C C . SER A 1 89 ? -16.558 -6.132 4.772 1.00 96.69 89 SER A C 1
ATOM 705 O O . SER A 1 89 ? -16.471 -7.093 4.010 1.00 96.69 89 SER A O 1
ATOM 707 N N . ASN A 1 90 ? -16.158 -6.188 6.051 1.00 95.69 90 ASN A N 1
ATOM 708 C CA . ASN A 1 90 ? -15.471 -7.319 6.682 1.00 95.69 90 ASN A CA 1
ATOM 709 C C . ASN A 1 90 ? -14.230 -7.791 5.901 1.00 95.69 90 ASN A C 1
ATOM 711 O O . ASN A 1 90 ? -13.969 -8.988 5.795 1.00 95.69 90 ASN A O 1
ATOM 715 N N . ILE A 1 91 ? -13.475 -6.858 5.318 1.00 97.12 91 ILE A N 1
ATOM 716 C CA . ILE A 1 91 ? -12.235 -7.150 4.596 1.00 97.12 91 ILE A CA 1
ATOM 717 C C . ILE A 1 91 ? -11.060 -7.036 5.562 1.00 97.12 91 ILE A C 1
ATOM 719 O O . ILE A 1 91 ? -10.798 -5.967 6.104 1.00 97.12 91 ILE A O 1
ATOM 723 N N . GLN A 1 92 ? -10.324 -8.130 5.734 1.00 97.62 92 GLN A N 1
ATOM 724 C CA . GLN A 1 92 ? -9.079 -8.167 6.494 1.00 97.62 92 GLN A CA 1
ATOM 725 C C . GLN A 1 92 ? -7.932 -7.576 5.673 1.00 97.62 92 GLN A C 1
ATOM 727 O O . GLN A 1 92 ? -7.321 -8.243 4.835 1.00 97.62 92 GLN A O 1
ATOM 732 N N . THR A 1 93 ? -7.625 -6.318 5.946 1.00 97.94 93 THR A N 1
ATOM 733 C CA . THR A 1 93 ? -6.394 -5.631 5.547 1.00 97.94 93 THR A CA 1
ATOM 734 C C . THR A 1 93 ? -5.493 -5.404 6.758 1.00 97.94 93 THR A C 1
ATOM 736 O O . THR A 1 93 ? -5.965 -5.427 7.898 1.00 97.94 93 THR A O 1
ATOM 739 N N . ILE A 1 94 ? -4.203 -5.128 6.528 1.00 98.12 94 ILE A N 1
ATOM 740 C CA . ILE A 1 94 ? -3.244 -4.869 7.617 1.00 98.12 94 ILE A CA 1
ATOM 741 C C . ILE A 1 94 ? -3.764 -3.810 8.611 1.00 98.12 94 ILE A C 1
ATOM 743 O O . ILE A 1 94 ? -3.702 -4.060 9.814 1.00 98.12 94 ILE A O 1
ATOM 747 N N . PRO A 1 95 ? -4.333 -2.663 8.178 1.00 97.62 95 PRO A N 1
ATOM 748 C CA . PRO A 1 95 ? -4.889 -1.683 9.112 1.00 97.62 95 PRO A CA 1
ATOM 749 C C . PRO A 1 95 ? -6.107 -2.180 9.903 1.00 97.62 95 PRO A C 1
ATOM 751 O O . PRO A 1 95 ? -6.237 -1.831 11.072 1.00 97.62 95 PRO A O 1
ATOM 754 N N . THR A 1 96 ? -6.989 -2.988 9.302 1.00 97.69 96 THR A N 1
ATOM 755 C CA . THR A 1 96 ? -8.193 -3.499 9.992 1.00 97.69 96 THR A CA 1
ATOM 756 C C . THR A 1 96 ? -7.888 -4.585 11.023 1.00 97.69 96 THR A C 1
ATOM 758 O O . THR A 1 96 ? -8.620 -4.719 11.995 1.00 97.69 96 THR A O 1
ATOM 761 N N . THR A 1 97 ? -6.805 -5.346 10.846 1.00 96.75 97 THR A N 1
ATOM 762 C CA . THR A 1 97 ? -6.443 -6.450 11.751 1.00 96.75 97 THR A CA 1
ATOM 763 C C . THR A 1 97 ? -5.390 -6.062 12.787 1.00 96.75 97 THR A C 1
ATOM 765 O O . THR A 1 97 ? -5.146 -6.806 13.739 1.00 96.75 97 THR A O 1
ATOM 768 N N . ALA A 1 98 ? -4.735 -4.912 12.620 1.00 96.50 98 ALA A N 1
ATOM 769 C CA . ALA A 1 98 ? -3.677 -4.473 13.513 1.00 96.50 98 ALA A CA 1
ATOM 770 C C . ALA A 1 98 ? -4.218 -3.959 14.851 1.00 96.50 98 ALA A C 1
ATOM 772 O O . ALA A 1 98 ? -5.086 -3.097 14.910 1.00 96.50 98 ALA A O 1
ATOM 773 N N . LYS A 1 99 ? -3.591 -4.401 15.945 1.00 96.50 99 LYS A N 1
ATOM 774 C CA . LYS A 1 99 ? -3.873 -3.903 17.303 1.00 96.50 99 LYS A CA 1
ATOM 775 C C . LYS A 1 99 ? -3.102 -2.634 17.663 1.00 96.50 99 LYS A C 1
ATOM 777 O O . LYS A 1 99 ? -3.370 -2.032 18.700 1.00 96.50 99 LYS A O 1
ATOM 782 N N . LYS A 1 100 ? -2.092 -2.270 16.866 1.00 97.81 100 LYS A N 1
ATOM 783 C CA . LYS A 1 100 ? -1.199 -1.129 17.103 1.00 97.81 100 LYS A CA 1
ATOM 784 C C . LYS A 1 100 ? -0.773 -0.500 15.775 1.00 97.81 100 LYS A C 1
ATOM 786 O O . LYS A 1 100 ? -0.116 -1.140 14.955 1.00 97.81 100 LYS A O 1
ATOM 791 N N . MET A 1 101 ? -1.057 0.781 15.588 1.00 98.00 101 MET A N 1
ATOM 792 C CA . MET A 1 101 ? -0.762 1.541 14.371 1.00 98.00 101 MET A CA 1
ATOM 793 C C . MET A 1 101 ? 0.723 1.831 14.175 1.00 98.00 101 MET A C 1
ATOM 795 O O . MET A 1 101 ? 1.158 2.047 13.045 1.00 98.00 101 MET A O 1
ATOM 799 N N . HIS A 1 102 ? 1.537 1.798 15.235 1.00 97.62 102 HIS A N 1
ATOM 800 C CA . HIS A 1 102 ? 2.987 1.914 15.063 1.00 97.62 102 HIS A CA 1
ATOM 801 C C . HIS A 1 102 ? 3.582 0.712 14.304 1.00 97.62 102 HIS A C 1
ATOM 803 O O . HIS A 1 102 ? 4.538 0.905 13.557 1.00 97.62 102 HIS A O 1
ATOM 809 N N . LEU A 1 103 ? 2.993 -0.487 14.428 1.00 97.88 103 LEU A N 1
ATOM 810 C CA . LEU A 1 103 ? 3.412 -1.673 13.670 1.00 97.88 103 LEU A CA 1
ATOM 811 C C . LEU A 1 103 ? 3.039 -1.537 12.190 1.00 97.88 103 LEU A C 1
ATOM 813 O O . LEU A 1 103 ? 3.886 -1.732 11.324 1.00 97.88 103 LEU A O 1
ATOM 817 N N . VAL A 1 104 ? 1.814 -1.083 11.896 1.00 98.56 104 VAL A N 1
ATOM 818 C CA . VAL A 1 104 ? 1.376 -0.775 10.520 1.00 98.56 104 VAL A CA 1
ATOM 819 C C . VAL A 1 104 ? 2.289 0.268 9.881 1.00 98.56 104 VAL A C 1
ATOM 821 O O . VAL A 1 104 ? 2.711 0.122 8.734 1.00 98.56 104 VAL A O 1
ATOM 824 N N . ARG A 1 105 ? 2.649 1.310 10.640 1.00 98.69 105 ARG A N 1
ATOM 825 C CA . ARG A 1 105 ? 3.594 2.332 10.188 1.00 98.69 105 ARG A CA 1
ATOM 826 C C . ARG A 1 105 ? 4.963 1.740 9.866 1.00 98.69 105 ARG A C 1
ATOM 828 O O . ARG A 1 105 ? 5.531 2.120 8.847 1.00 98.69 105 ARG A O 1
ATOM 835 N N . GLN A 1 106 ? 5.485 0.848 10.707 1.00 98.44 106 GLN A N 1
ATOM 836 C CA . GLN A 1 106 ? 6.779 0.210 10.471 1.00 98.44 106 GLN A CA 1
ATOM 837 C C . GLN A 1 106 ? 6.749 -0.642 9.195 1.00 98.44 106 GLN A C 1
ATOM 839 O O . GLN A 1 106 ? 7.576 -0.423 8.315 1.00 98.44 106 GLN A O 1
ATOM 844 N N . LEU A 1 107 ? 5.731 -1.493 9.026 1.00 98.31 107 LEU A N 1
ATOM 845 C CA . LEU A 1 107 ? 5.541 -2.289 7.806 1.00 98.31 107 LEU A CA 1
ATOM 846 C C . LEU A 1 107 ? 5.451 -1.411 6.549 1.00 98.31 107 LEU A C 1
ATOM 848 O O . LEU A 1 107 ? 6.038 -1.727 5.512 1.00 98.31 107 LEU A O 1
ATOM 852 N N . PHE A 1 108 ? 4.743 -0.279 6.630 1.00 98.62 108 PHE A N 1
ATOM 853 C CA . PHE A 1 108 ? 4.644 0.663 5.516 1.00 98.62 108 PHE A CA 1
ATOM 854 C C . PHE A 1 108 ? 5.998 1.314 5.191 1.00 98.62 108 PHE A C 1
ATOM 856 O O . PHE A 1 108 ? 6.353 1.437 4.018 1.00 98.62 108 PHE A O 1
ATOM 863 N N . ILE A 1 109 ? 6.775 1.702 6.210 1.00 98.38 109 ILE A N 1
ATOM 864 C CA . ILE A 1 109 ? 8.133 2.243 6.040 1.00 98.38 109 ILE A CA 1
ATOM 865 C C . ILE A 1 109 ? 9.051 1.205 5.393 1.00 98.38 109 ILE A C 1
ATOM 867 O O . ILE A 1 109 ? 9.787 1.546 4.466 1.00 98.38 109 ILE A O 1
ATOM 871 N N . ASP A 1 110 ? 8.988 -0.050 5.826 1.00 98.38 110 ASP A N 1
ATOM 872 C CA . ASP A 1 110 ? 9.828 -1.122 5.293 1.00 98.38 110 ASP A CA 1
ATOM 873 C C . ASP A 1 110 ? 9.509 -1.390 3.816 1.00 98.38 110 ASP A C 1
ATOM 875 O O . ASP A 1 110 ? 10.413 -1.412 2.972 1.00 98.38 110 ASP A O 1
ATOM 879 N N . GLN A 1 111 ? 8.221 -1.471 3.461 1.00 98.62 111 GLN A N 1
ATOM 880 C CA . GLN A 1 111 ? 7.800 -1.623 2.066 1.00 98.62 111 GLN A CA 1
ATOM 881 C C . GLN A 1 111 ? 8.143 -0.391 1.214 1.00 98.62 111 GLN A C 1
ATOM 883 O O . GLN A 1 111 ? 8.535 -0.530 0.048 1.00 98.62 111 GLN A O 1
ATOM 888 N N . MET A 1 112 ? 8.044 0.817 1.778 1.00 98.44 112 MET A N 1
ATOM 889 C CA . MET A 1 112 ? 8.458 2.058 1.119 1.00 98.44 112 MET A CA 1
ATOM 890 C C . MET A 1 112 ? 9.959 2.038 0.816 1.00 98.44 112 MET A C 1
ATOM 892 O O . MET A 1 112 ? 10.358 2.246 -0.331 1.00 98.44 112 MET A O 1
ATOM 896 N N . ASN A 1 113 ? 10.787 1.737 1.817 1.00 98.12 113 ASN A N 1
ATOM 897 C CA . ASN A 1 113 ? 12.240 1.681 1.684 1.00 98.12 113 ASN A CA 1
ATOM 898 C C . ASN A 1 113 ? 12.665 0.631 0.655 1.00 98.12 113 ASN A C 1
ATOM 900 O O . ASN A 1 113 ? 13.486 0.930 -0.214 1.00 98.12 113 ASN A O 1
ATOM 904 N N . LYS A 1 114 ? 12.054 -0.560 0.685 1.00 98.50 114 LYS A N 1
ATOM 905 C CA . LYS A 1 114 ? 12.280 -1.615 -0.310 1.00 98.50 114 LYS A CA 1
ATOM 906 C C . LYS A 1 114 ? 11.952 -1.137 -1.727 1.00 98.50 114 LYS A C 1
ATOM 908 O O . LYS A 1 114 ? 12.785 -1.248 -2.627 1.00 98.50 114 LYS A O 1
ATOM 913 N N . SER A 1 115 ? 10.772 -0.550 -1.924 1.00 98.44 115 SER A N 1
ATOM 914 C CA . SER A 1 115 ? 10.328 -0.046 -3.233 1.00 98.44 115 SER A CA 1
ATOM 915 C C . SER A 1 115 ? 11.251 1.058 -3.761 1.00 98.44 115 SER A C 1
ATOM 917 O O . SER A 1 115 ? 11.586 1.107 -4.951 1.00 98.44 115 SER A O 1
ATOM 919 N N . PHE A 1 116 ? 11.713 1.938 -2.870 1.00 98.25 116 PHE A N 1
ATOM 920 C CA . PHE A 1 116 ? 12.584 3.053 -3.228 1.00 98.25 116 PHE A CA 1
ATOM 921 C C . PHE A 1 116 ? 14.002 2.572 -3.540 1.00 98.25 116 PHE A C 1
ATOM 923 O O . PHE A 1 116 ? 14.603 3.058 -4.498 1.00 98.25 116 PHE A O 1
ATOM 930 N N . ALA A 1 117 ? 14.521 1.596 -2.792 1.00 98.31 117 ALA A N 1
ATOM 931 C CA . ALA A 1 117 ? 15.815 0.974 -3.056 1.00 98.31 117 ALA A CA 1
ATOM 932 C C . ALA A 1 117 ? 15.843 0.290 -4.432 1.00 98.31 117 ALA A C 1
ATOM 934 O O . ALA A 1 117 ? 16.732 0.581 -5.231 1.00 98.31 117 ALA A O 1
ATOM 935 N N . LEU A 1 118 ? 14.827 -0.520 -4.754 1.00 98.56 118 LEU A N 1
ATOM 936 C CA . LEU A 1 118 ? 14.703 -1.172 -6.064 1.00 98.56 118 LEU A CA 1
ATOM 937 C C . LEU A 1 118 ? 14.643 -0.150 -7.205 1.00 98.56 118 LEU A C 1
ATOM 939 O O . LEU A 1 118 ? 15.347 -0.275 -8.203 1.00 98.56 118 LEU A O 1
ATOM 943 N N . THR A 1 119 ? 13.874 0.926 -7.030 1.00 98.19 119 THR A N 1
ATOM 944 C CA . THR A 1 119 ? 13.805 2.005 -8.027 1.00 98.19 119 THR A CA 1
ATOM 945 C C . THR A 1 119 ? 15.157 2.699 -8.215 1.00 98.19 119 THR A C 1
ATOM 947 O O . THR A 1 119 ? 15.526 3.043 -9.338 1.00 98.19 119 THR A O 1
ATOM 950 N N . LYS A 1 120 ? 15.919 2.918 -7.132 1.00 97.62 120 LYS A N 1
ATOM 951 C CA . LYS A 1 120 ? 17.249 3.549 -7.183 1.00 97.62 120 LYS A CA 1
ATOM 952 C C . LYS A 1 120 ? 18.268 2.701 -7.953 1.00 97.62 120 LYS A C 1
ATOM 954 O O . LYS A 1 120 ? 19.159 3.295 -8.562 1.00 97.62 120 LYS A O 1
ATOM 959 N N . GLN A 1 121 ? 18.111 1.378 -7.984 1.00 97.75 121 GLN A N 1
ATOM 960 C CA . GLN A 1 121 ? 18.998 0.447 -8.696 1.00 97.75 121 GLN A CA 1
ATOM 961 C C . GLN A 1 121 ? 18.784 0.421 -10.219 1.00 97.75 121 GLN A C 1
ATOM 963 O O . GLN A 1 121 ? 19.673 -0.009 -10.943 1.00 97.75 121 GLN A O 1
ATOM 968 N N . LEU A 1 122 ? 17.658 0.936 -10.728 1.00 97.94 122 LEU A N 1
ATOM 969 C CA . LEU A 1 122 ? 17.375 0.942 -12.168 1.00 97.94 122 LEU A CA 1
ATOM 970 C C . LEU A 1 122 ? 18.392 1.779 -12.962 1.00 97.94 122 LEU A C 1
ATOM 972 O O . LEU A 1 122 ? 18.872 2.819 -12.494 1.00 97.94 122 LEU A O 1
ATOM 976 N N . SER A 1 123 ? 18.635 1.395 -14.215 1.00 96.88 123 SER A N 1
ATOM 977 C CA . SER A 1 123 ? 19.572 2.060 -15.138 1.00 96.88 123 SER A CA 1
ATOM 978 C C . SER A 1 123 ? 19.092 3.425 -15.665 1.00 96.88 123 SER A C 1
ATOM 980 O O . SER A 1 123 ? 19.801 4.113 -16.400 1.00 96.88 123 SER A O 1
ATOM 982 N N . TYR A 1 124 ? 17.904 3.883 -15.257 1.00 96.44 124 TYR A N 1
ATOM 983 C CA . TYR A 1 124 ? 17.382 5.201 -15.612 1.00 96.44 124 TYR A CA 1
ATOM 984 C C . TYR A 1 124 ? 18.229 6.357 -15.053 1.00 96.44 124 TYR A C 1
ATOM 986 O O . TYR A 1 124 ? 18.801 6.284 -13.963 1.00 96.44 124 TYR A O 1
ATOM 994 N N . LYS A 1 125 ? 18.220 7.500 -15.758 1.00 97.75 125 LYS A N 1
ATOM 995 C CA . LYS A 1 125 ? 18.900 8.737 -15.325 1.00 97.75 125 LYS A CA 1
ATOM 996 C C . LYS A 1 125 ? 18.509 9.108 -13.888 1.00 97.75 125 LYS A C 1
ATOM 998 O O . LYS A 1 125 ? 17.320 9.199 -13.573 1.00 97.75 125 LYS A O 1
ATOM 1003 N N . ALA A 1 126 ? 19.491 9.435 -13.044 1.00 96.94 126 ALA A N 1
ATOM 1004 C CA . ALA A 1 126 ? 19.282 9.750 -11.624 1.00 96.94 126 ALA A CA 1
ATOM 1005 C C . ALA A 1 126 ? 18.189 10.812 -11.383 1.00 96.94 126 ALA A C 1
ATOM 1007 O O . ALA A 1 126 ? 17.324 10.629 -10.529 1.00 96.94 126 ALA A O 1
ATOM 1008 N N . LYS A 1 127 ? 18.145 11.873 -12.205 1.00 97.25 127 LYS A N 1
ATOM 1009 C CA . LYS A 1 127 ? 17.105 12.919 -12.138 1.00 97.25 127 LYS A CA 1
ATOM 1010 C C . LYS A 1 127 ? 15.685 12.371 -12.347 1.00 97.25 127 LYS A C 1
ATOM 1012 O O . LYS A 1 127 ? 14.748 12.864 -11.726 1.00 97.25 127 LYS A O 1
ATOM 1017 N N . LYS A 1 128 ? 15.509 11.361 -13.209 1.00 97.19 128 LYS A N 1
ATOM 1018 C CA . LYS A 1 128 ? 14.207 10.727 -13.476 1.00 97.19 128 LYS A CA 1
ATOM 1019 C C . LYS A 1 128 ? 13.787 9.830 -12.314 1.00 97.19 128 LYS A C 1
ATOM 1021 O O . LYS A 1 128 ? 12.657 9.965 -11.855 1.00 97.19 128 LYS A O 1
ATOM 1026 N N . LYS A 1 129 ? 14.715 9.023 -11.783 1.00 97.19 129 LYS A N 1
ATOM 1027 C CA . LYS A 1 129 ? 14.494 8.212 -10.572 1.00 97.19 129 LYS A CA 1
ATOM 1028 C C . LYS A 1 129 ? 14.098 9.091 -9.387 1.00 97.19 129 LYS A C 1
ATOM 1030 O O . LYS A 1 129 ? 13.055 8.869 -8.785 1.00 97.19 129 LYS A O 1
ATOM 1035 N N . LYS A 1 130 ? 14.863 10.159 -9.124 1.00 96.81 130 LYS A N 1
ATOM 1036 C CA . LYS A 1 130 ? 14.560 11.125 -8.057 1.00 96.81 130 LYS A CA 1
ATOM 1037 C C . LYS A 1 130 ? 13.186 11.764 -8.243 1.00 96.81 130 LYS A C 1
ATOM 1039 O O . LYS A 1 130 ? 12.397 11.752 -7.311 1.00 96.81 130 LYS A O 1
ATOM 1044 N N . LYS A 1 131 ? 12.865 12.260 -9.446 1.00 97.31 131 LYS A N 1
ATOM 1045 C CA . LYS A 1 131 ? 11.544 12.846 -9.730 1.00 97.31 131 LYS A CA 1
ATOM 1046 C C . LYS A 1 131 ? 10.411 11.851 -9.461 1.00 97.31 131 LYS A C 1
ATOM 1048 O O . LYS A 1 131 ? 9.429 12.231 -8.838 1.00 97.31 131 LYS A O 1
ATOM 1053 N N . HIS A 1 132 ? 10.543 10.605 -9.918 1.00 96.56 132 HIS A N 1
ATOM 1054 C CA . HIS A 1 132 ? 9.543 9.565 -9.678 1.00 96.56 132 HIS A CA 1
ATOM 1055 C C . HIS A 1 132 ? 9.350 9.301 -8.177 1.00 96.56 132 HIS A C 1
ATOM 1057 O O . HIS A 1 132 ? 8.228 9.378 -7.687 1.00 96.56 132 HIS A O 1
ATOM 1063 N N . LEU A 1 133 ? 10.440 9.093 -7.434 1.00 97.81 133 LEU A N 1
ATOM 1064 C CA . LEU A 1 133 ? 10.378 8.865 -5.988 1.00 97.81 133 LEU A CA 1
ATOM 1065 C C . LEU A 1 133 ? 9.807 10.066 -5.227 1.00 97.81 133 LEU A C 1
ATOM 1067 O O . LEU A 1 133 ? 9.009 9.881 -4.316 1.00 97.81 133 LEU A O 1
ATOM 1071 N N . SER A 1 134 ? 10.150 11.296 -5.623 1.00 96.88 134 SER A N 1
ATOM 1072 C CA . SER A 1 134 ? 9.567 12.506 -5.035 1.00 96.88 134 SER A CA 1
ATOM 1073 C C . SER A 1 134 ? 8.064 12.603 -5.281 1.00 96.88 134 SER A C 1
ATOM 1075 O O . SER A 1 134 ? 7.333 12.990 -4.372 1.00 96.88 134 SER A O 1
ATOM 1077 N N . LEU A 1 135 ? 7.591 12.226 -6.474 1.00 96.94 135 LEU A N 1
ATOM 1078 C CA . LEU A 1 135 ? 6.159 12.179 -6.761 1.00 96.94 135 LEU A CA 1
ATOM 1079 C C . LEU A 1 135 ? 5.461 11.166 -5.857 1.00 96.94 135 LEU A C 1
ATOM 1081 O O . LEU A 1 135 ? 4.500 11.544 -5.202 1.00 96.94 135 LEU A O 1
ATOM 1085 N N . VAL A 1 136 ? 5.976 9.937 -5.752 1.00 97.31 136 VAL A N 1
ATOM 1086 C CA . VAL A 1 136 ? 5.394 8.900 -4.882 1.00 97.31 136 VAL A CA 1
ATOM 1087 C C . VAL A 1 136 ? 5.419 9.324 -3.410 1.00 97.31 136 VAL A C 1
ATOM 1089 O O . VAL A 1 136 ? 4.411 9.220 -2.716 1.00 97.31 136 VAL A O 1
ATOM 1092 N N . ALA A 1 137 ? 6.534 9.861 -2.914 1.00 97.44 137 ALA A N 1
ATOM 1093 C CA . ALA A 1 137 ? 6.616 10.281 -1.518 1.00 97.44 137 ALA A CA 1
ATOM 1094 C C . ALA A 1 137 ? 5.660 11.428 -1.183 1.00 97.44 137 ALA A C 1
ATOM 1096 O O . ALA A 1 137 ? 5.110 11.448 -0.083 1.00 97.44 137 ALA A O 1
ATOM 1097 N N . MET A 1 138 ? 5.442 12.371 -2.103 1.00 95.88 138 MET A N 1
ATOM 1098 C CA . MET A 1 138 ? 4.492 13.466 -1.900 1.00 95.88 138 MET A CA 1
ATOM 1099 C C . MET A 1 138 ? 3.038 12.999 -2.058 1.00 95.88 138 MET A C 1
ATOM 1101 O O . MET A 1 138 ? 2.197 13.337 -1.225 1.00 95.88 138 MET A O 1
ATOM 1105 N N . SER A 1 139 ? 2.732 12.241 -3.116 1.00 95.38 139 SER A N 1
ATOM 1106 C CA . SER A 1 139 ? 1.358 11.879 -3.487 1.00 95.38 139 SER A CA 1
ATOM 1107 C C . SER A 1 139 ? 0.802 10.684 -2.721 1.00 95.38 139 SER A C 1
ATOM 1109 O O . SER A 1 139 ? -0.415 10.545 -2.653 1.00 95.38 139 SER A O 1
ATOM 1111 N N . LEU A 1 140 ? 1.662 9.846 -2.144 1.00 97.62 140 LEU A N 1
ATOM 1112 C CA . LEU A 1 140 ? 1.277 8.644 -1.413 1.00 97.62 140 LEU A CA 1
ATOM 1113 C C . LEU A 1 140 ? 1.852 8.662 0.003 1.00 97.62 140 LEU A C 1
ATOM 1115 O O . LEU A 1 140 ? 1.111 8.889 0.956 1.00 97.62 140 LEU A O 1
ATOM 1119 N N . CYS A 1 141 ? 3.168 8.470 0.157 1.00 98.12 141 CYS A N 1
ATOM 1120 C CA . CYS A 1 141 ? 3.761 8.124 1.456 1.00 98.12 141 CYS A CA 1
ATOM 1121 C C . CYS A 1 141 ? 3.507 9.188 2.528 1.00 98.12 141 CYS A C 1
ATOM 1123 O O . CYS A 1 141 ? 3.104 8.875 3.645 1.00 98.12 141 CYS A O 1
ATOM 1125 N N . SER A 1 142 ? 3.688 10.463 2.177 1.00 98.25 142 SER A N 1
ATOM 1126 C CA . SER A 1 142 ? 3.455 11.585 3.091 1.00 98.25 142 SER A CA 1
ATOM 1127 C C . SER A 1 142 ? 2.000 11.666 3.544 1.00 98.25 142 SER A C 1
ATOM 1129 O O . SER A 1 142 ? 1.749 11.947 4.711 1.00 98.25 142 SER A O 1
ATOM 1131 N N . ARG A 1 143 ? 1.042 11.374 2.657 1.00 98.19 143 ARG A N 1
ATOM 1132 C CA . ARG A 1 143 ? -0.389 11.353 2.990 1.00 98.19 143 ARG A CA 1
ATOM 1133 C C . ARG A 1 143 ? -0.725 10.148 3.873 1.00 98.19 143 ARG A C 1
ATOM 1135 O O . ARG A 1 143 ? -1.438 10.316 4.857 1.00 98.19 143 ARG A O 1
ATOM 1142 N N . CYS A 1 144 ? -0.153 8.974 3.589 1.00 98.56 144 CYS A N 1
ATOM 1143 C CA . CYS A 1 144 ? -0.292 7.795 4.448 1.00 98.56 144 CYS A CA 1
ATOM 1144 C C . CYS A 1 144 ? 0.216 8.071 5.866 1.00 98.56 144 CYS A C 1
ATOM 1146 O O . CYS A 1 144 ? -0.447 7.694 6.824 1.00 98.56 144 CYS A O 1
ATOM 1148 N N . PHE A 1 145 ? 1.337 8.783 6.035 1.00 98.62 145 PHE A N 1
ATOM 1149 C CA . PHE A 1 145 ? 1.817 9.144 7.373 1.00 98.62 145 PHE A CA 1
ATOM 1150 C C . PHE A 1 145 ? 0.866 10.078 8.124 1.00 98.62 145 PHE A C 1
ATOM 1152 O O . PHE A 1 145 ? 0.688 9.902 9.326 1.00 98.62 145 PHE A O 1
ATOM 1159 N N . VAL A 1 146 ? 0.207 11.017 7.436 1.00 98.56 146 VAL A N 1
ATOM 1160 C CA . VAL A 1 146 ? -0.846 11.844 8.052 1.00 98.56 146 VAL A CA 1
ATOM 1161 C C . VAL A 1 146 ? -2.021 10.982 8.516 1.00 98.56 146 VAL A C 1
ATOM 1163 O O . VAL A 1 146 ? -2.501 11.162 9.635 1.00 98.56 146 VAL A O 1
ATOM 1166 N N . CYS A 1 147 ? -2.459 10.033 7.686 1.00 98.56 147 CYS A N 1
ATOM 1167 C CA . CYS A 1 147 ? -3.535 9.111 8.039 1.00 98.56 147 CYS A CA 1
ATOM 1168 C C . CYS A 1 147 ? -3.148 8.209 9.217 1.00 98.56 147 CYS A C 1
ATOM 1170 O O . CYS A 1 147 ? -3.901 8.113 10.179 1.00 98.56 147 CYS A O 1
ATOM 1172 N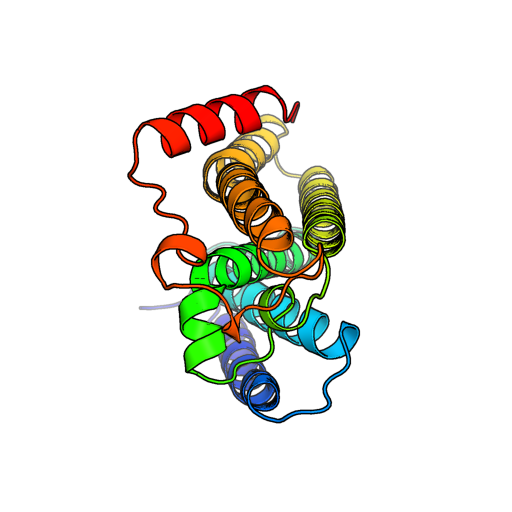 N . LEU A 1 148 ? -1.946 7.633 9.210 1.00 98.62 148 LEU A N 1
ATOM 1173 C CA . LEU A 1 148 ? -1.443 6.797 10.301 1.00 98.62 148 LEU A CA 1
ATOM 1174 C C . LEU A 1 148 ? -1.324 7.562 11.624 1.00 98.62 148 LEU A C 1
ATOM 1176 O O . LEU A 1 148 ? -1.598 6.988 12.674 1.00 98.62 148 LEU A O 1
ATOM 1180 N N . ASP A 1 149 ? -0.954 8.846 11.597 1.00 98.38 149 ASP A N 1
ATOM 1181 C CA . ASP A 1 149 ? -0.961 9.678 12.806 1.00 98.38 149 ASP A CA 1
ATOM 1182 C C . ASP A 1 149 ? -2.386 9.842 13.355 1.00 98.38 149 ASP A C 1
ATOM 1184 O O . ASP A 1 149 ? -2.587 9.746 14.564 1.00 98.38 149 ASP A O 1
ATOM 1188 N N . GLN A 1 150 ? -3.377 10.053 12.479 1.00 98.00 150 GLN A N 1
ATOM 1189 C CA . GLN A 1 150 ? -4.789 10.111 12.867 1.00 98.00 150 GLN A CA 1
ATOM 1190 C C . GLN A 1 150 ? -5.258 8.788 13.476 1.00 98.00 150 GLN A C 1
ATOM 1192 O O . GLN A 1 150 ? -5.804 8.790 14.575 1.00 98.00 150 GLN A O 1
ATOM 1197 N N . LEU A 1 151 ? -5.006 7.665 12.802 1.00 98.19 151 LEU A N 1
ATOM 1198 C CA . LEU A 1 151 ? -5.420 6.346 13.278 1.00 98.19 151 LEU A CA 1
ATOM 1199 C C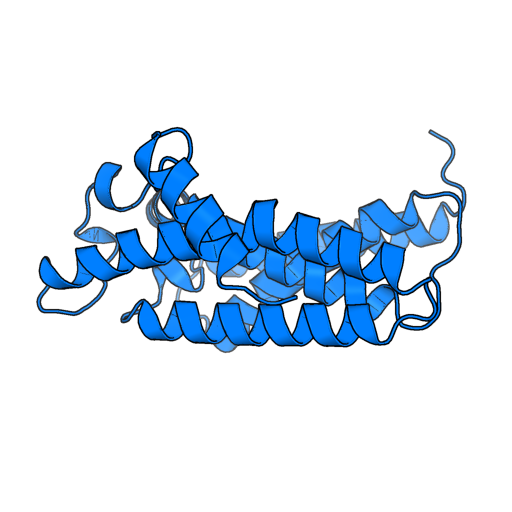 . LEU A 1 151 ? -4.754 5.997 14.613 1.00 98.19 151 LEU A C 1
ATOM 1201 O O . LEU A 1 151 ? -5.420 5.506 15.519 1.00 98.19 151 LEU A O 1
ATOM 1205 N N . LYS A 1 152 ? -3.466 6.319 14.783 1.00 98.12 152 LYS A N 1
ATOM 1206 C CA . LYS A 1 152 ? -2.753 6.102 16.047 1.00 98.12 152 LYS A CA 1
ATOM 1207 C C . LYS A 1 152 ? -3.387 6.867 17.210 1.00 98.12 152 LYS A C 1
ATOM 1209 O O . LYS A 1 152 ? -3.421 6.344 18.317 1.00 98.12 152 LYS A O 1
ATOM 1214 N N . MET A 1 153 ? -3.898 8.081 16.985 1.00 97.00 153 MET A N 1
ATOM 1215 C CA . MET A 1 153 ? -4.579 8.835 18.047 1.00 97.00 153 MET A CA 1
ATOM 1216 C C . MET A 1 153 ? -5.844 8.129 18.546 1.00 97.00 153 MET A C 1
ATOM 1218 O O . MET A 1 153 ? -6.180 8.292 19.712 1.00 97.00 153 MET A O 1
ATOM 1222 N N . ASN A 1 154 ? -6.510 7.317 17.719 1.00 96.81 154 ASN A N 1
ATOM 1223 C CA . ASN A 1 154 ? -7.713 6.594 18.137 1.00 96.81 154 ASN A CA 1
ATOM 1224 C C . ASN A 1 154 ? -7.417 5.490 19.167 1.00 96.81 154 ASN A C 1
ATOM 1226 O O . ASN A 1 154 ? -8.317 5.103 19.904 1.00 96.81 154 ASN A O 1
ATOM 1230 N N . GLU A 1 155 ? -6.168 5.015 19.277 1.00 96.69 155 GLU A N 1
ATOM 1231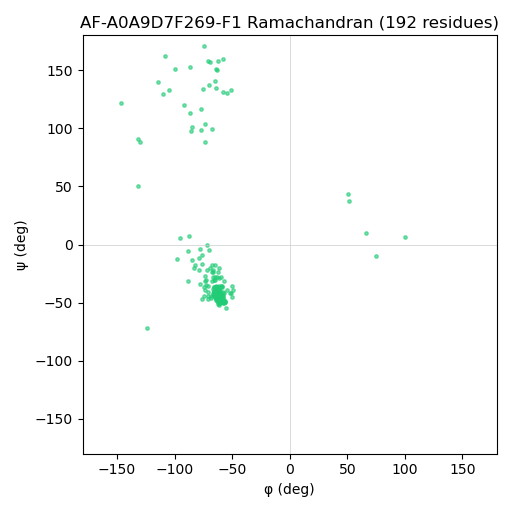 C CA . GLU A 1 155 ? -5.780 4.018 20.287 1.00 96.69 155 GLU A CA 1
ATOM 1232 C C . GLU A 1 155 ? -6.089 4.492 21.716 1.00 96.69 155 GLU A C 1
ATOM 1234 O O . GLU A 1 155 ? -6.422 3.675 22.569 1.00 96.69 155 GLU A O 1
ATOM 1239 N N . SER A 1 156 ? -6.031 5.802 21.993 1.00 95.00 156 SER A N 1
ATOM 1240 C CA . SER A 1 156 ? -6.322 6.345 23.329 1.00 95.00 156 SER A CA 1
ATOM 1241 C C . SER A 1 156 ? -7.789 6.204 23.749 1.00 95.00 156 SER A C 1
ATOM 1243 O O . SER A 1 156 ? -8.085 6.29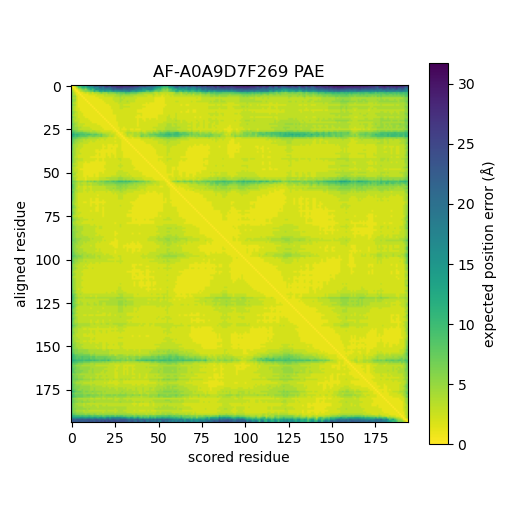0 24.935 1.00 95.00 156 SER A O 1
ATOM 1245 N N . ILE A 1 157 ? -8.697 5.967 22.799 1.00 93.50 157 ILE A N 1
ATOM 1246 C CA . ILE A 1 157 ? -10.137 5.780 23.039 1.00 93.50 157 ILE A CA 1
ATOM 1247 C C . ILE A 1 157 ? -10.424 4.363 23.559 1.00 93.50 157 ILE A C 1
ATOM 1249 O O . ILE A 1 157 ? -11.457 4.109 24.170 1.00 93.50 157 ILE A O 1
ATOM 1253 N N . THR A 1 158 ? -9.513 3.428 23.305 1.00 94.12 158 THR A N 1
ATOM 1254 C CA . THR A 1 158 ? -9.698 1.986 23.497 1.00 94.12 158 THR A CA 1
ATOM 1255 C C . THR A 1 158 ? -8.513 1.396 24.257 1.00 94.12 158 THR A C 1
ATOM 1257 O O . THR A 1 158 ? -7.894 0.428 23.818 1.00 94.12 158 THR A O 1
ATOM 1260 N N . ASP A 1 159 ? -8.159 2.024 25.382 1.00 93.25 159 ASP A N 1
ATOM 1261 C CA . ASP A 1 159 ? -7.114 1.572 26.312 1.00 93.25 159 ASP A CA 1
ATOM 1262 C C . ASP A 1 159 ? -5.776 1.251 25.626 1.00 93.25 159 ASP A C 1
ATOM 1264 O O . ASP A 1 159 ? -5.099 0.258 25.896 1.00 93.25 159 ASP A O 1
ATOM 1268 N N . SER A 1 160 ? -5.374 2.127 24.703 1.00 93.69 160 SER A N 1
ATOM 1269 C CA . SER A 1 160 ? -4.172 2.008 23.871 1.00 93.69 160 SER A CA 1
ATOM 1270 C C . SER A 1 160 ? -4.184 0.854 22.862 1.00 93.69 160 SER A C 1
ATOM 1272 O O . SER A 1 160 ? -3.144 0.572 22.274 1.00 93.69 160 SER A O 1
ATOM 1274 N N . VAL A 1 161 ? -5.295 0.161 22.626 1.00 96.25 161 VAL A N 1
ATOM 1275 C CA . VAL A 1 161 ? -5.413 -0.895 21.603 1.00 96.25 161 VAL A CA 1
ATOM 1276 C C . VAL A 1 161 ? -6.192 -0.353 20.418 1.00 96.25 161 VAL A C 1
ATOM 1278 O O . VAL A 1 161 ? -7.246 0.230 20.604 1.00 96.25 161 VAL A O 1
ATOM 1281 N N . PHE A 1 162 ? -5.722 -0.552 19.192 1.00 97.38 162 PHE A N 1
ATOM 1282 C CA . PHE A 1 162 ? -6.472 -0.147 18.009 1.00 97.38 162 PHE A CA 1
ATOM 1283 C C . PHE A 1 162 ? -7.612 -1.137 17.725 1.00 97.38 162 PHE A C 1
ATOM 1285 O O . PHE A 1 162 ? -7.350 -2.314 17.483 1.00 97.38 162 PHE A O 1
ATOM 1292 N N . ILE A 1 163 ? -8.865 -0.671 17.791 1.00 97.00 163 ILE A N 1
ATOM 1293 C CA . ILE A 1 163 ? -10.072 -1.492 17.585 1.00 97.00 163 ILE A CA 1
ATOM 1294 C C . ILE A 1 163 ? -11.006 -0.762 16.603 1.00 97.00 163 ILE A C 1
ATOM 1296 O O . ILE A 1 163 ? -11.829 0.052 17.038 1.00 97.00 163 ILE A O 1
ATOM 1300 N N . PRO A 1 164 ? -10.883 -1.004 15.282 1.00 96.06 164 PRO A N 1
ATOM 1301 C CA . PRO A 1 164 ? -11.632 -0.291 14.245 1.00 96.06 164 PRO A CA 1
ATOM 1302 C C . PRO A 1 164 ? -13.142 -0.213 14.481 1.00 96.06 164 PRO A C 1
ATOM 1304 O O . PRO A 1 164 ? -13.758 0.803 14.156 1.00 96.06 164 PRO A O 1
ATOM 1307 N N . GLU A 1 165 ? -13.741 -1.257 15.050 1.00 96.06 165 GLU A N 1
ATOM 1308 C CA . GLU A 1 165 ? -15.177 -1.400 15.311 1.00 96.06 165 GLU A CA 1
ATOM 1309 C C . GLU A 1 165 ? -15.689 -0.400 16.353 1.00 96.06 165 GLU A C 1
ATOM 1311 O O . GLU A 1 165 ? -16.877 -0.083 16.373 1.00 96.06 165 GLU A O 1
ATOM 1316 N N . LYS A 1 166 ? -14.803 0.108 17.218 1.00 97.00 166 LYS A N 1
ATOM 1317 C CA . LYS A 1 166 ? -15.139 1.066 18.281 1.00 97.00 166 LYS A CA 1
ATOM 1318 C C . LYS A 1 166 ? -15.063 2.522 17.829 1.00 97.00 166 LYS A C 1
ATOM 1320 O O . LYS A 1 166 ? -15.435 3.406 18.595 1.00 97.00 166 LYS A O 1
ATOM 1325 N N . TYR A 1 167 ? -14.600 2.780 16.609 1.00 97.62 167 TYR A N 1
ATOM 1326 C CA . TYR A 1 167 ? -14.400 4.136 16.106 1.00 97.62 167 TYR A CA 1
ATOM 1327 C C . TYR A 1 167 ? -15.545 4.602 15.203 1.00 97.62 167 TYR A C 1
ATOM 1329 O O . TYR A 1 167 ? -16.191 3.810 14.511 1.00 97.62 167 TYR A O 1
ATOM 1337 N N . SER A 1 168 ? -15.792 5.909 15.174 1.00 97.62 168 SER A N 1
ATOM 1338 C CA . SER A 1 168 ? -16.715 6.529 14.225 1.00 97.62 168 SER A CA 1
ATOM 1339 C C . SER A 1 168 ? -16.111 6.595 12.816 1.00 97.62 168 SER A C 1
ATOM 1341 O O . SER A 1 168 ? -14.918 6.354 12.598 1.00 97.62 168 SER A O 1
ATOM 1343 N N . ARG A 1 169 ? -16.934 6.969 11.830 1.00 97.62 169 ARG A N 1
ATOM 1344 C CA . ARG A 1 169 ? -16.468 7.209 10.459 1.00 97.62 169 ARG A CA 1
ATOM 1345 C C . ARG A 1 169 ? -15.421 8.319 10.412 1.00 97.62 169 ARG A C 1
ATOM 1347 O O . ARG A 1 169 ? -14.408 8.171 9.742 1.00 97.62 169 ARG A O 1
ATOM 1354 N N . GLU A 1 170 ? -15.647 9.415 11.124 1.00 96.25 170 GLU A N 1
ATOM 1355 C CA . GLU A 1 170 ? -14.775 10.596 11.149 1.00 96.25 170 GLU A CA 1
ATOM 1356 C C . GLU A 1 170 ? -13.405 10.280 11.753 1.00 96.25 170 GLU A C 1
ATOM 1358 O O . GLU A 1 170 ? -12.405 10.885 11.371 1.00 96.25 170 GLU A O 1
ATOM 1363 N N . GLN A 1 171 ? -13.358 9.320 12.679 1.00 97.25 171 GLN A N 1
ATOM 1364 C CA . GLN A 1 171 ? -12.124 8.845 13.300 1.00 97.25 171 GLN A CA 1
ATOM 1365 C C . GLN A 1 171 ? -11.310 7.958 12.350 1.00 97.25 171 GLN A C 1
ATOM 1367 O O . GLN A 1 171 ? -10.079 8.044 12.342 1.00 97.25 171 GLN A O 1
ATOM 1372 N N . LEU A 1 172 ? -11.975 7.146 11.524 1.00 98.06 172 LEU A N 1
ATOM 1373 C CA . LEU A 1 172 ? -11.324 6.232 10.580 1.00 98.06 172 LEU A CA 1
ATOM 1374 C C . LEU A 1 172 ? -11.014 6.847 9.209 1.00 98.06 172 LEU A C 1
ATOM 1376 O O . LEU A 1 172 ? -10.032 6.467 8.579 1.00 98.06 172 LEU A O 1
ATOM 1380 N N . VAL A 1 173 ? -11.822 7.793 8.731 1.00 98.06 173 VAL A N 1
ATOM 1381 C CA . VAL A 1 173 ? -11.630 8.426 7.421 1.00 98.06 173 VAL A CA 1
ATOM 1382 C C . VAL A 1 173 ? -10.679 9.611 7.559 1.00 98.06 173 VAL A C 1
ATOM 1384 O O . VAL A 1 173 ? -11.006 10.637 8.162 1.00 98.06 173 VAL A O 1
ATOM 1387 N N . CYS A 1 174 ? -9.491 9.497 6.965 1.00 97.50 174 CYS A N 1
ATOM 1388 C CA . CYS A 1 174 ? -8.557 10.614 6.881 1.00 97.50 174 CYS A CA 1
ATOM 1389 C C . CYS A 1 174 ? -8.862 11.485 5.659 1.00 97.50 174 CYS A C 1
ATOM 1391 O O . CYS A 1 174 ? -8.449 11.204 4.534 1.00 97.50 174 CYS A O 1
ATOM 1393 N N . ASP A 1 175 ? -9.588 12.572 5.897 1.00 96.44 175 ASP A N 1
ATOM 1394 C CA . ASP A 1 175 ? -9.902 13.559 4.871 1.00 96.44 175 ASP A CA 1
ATOM 1395 C C . ASP A 1 175 ? -8.666 14.411 4.529 1.00 96.44 175 ASP A C 1
ATOM 1397 O O . ASP A 1 175 ? -8.263 15.315 5.271 1.00 96.44 175 ASP A O 1
ATOM 1401 N N . MET A 1 176 ? -8.058 14.117 3.383 1.00 95.94 176 MET A N 1
ATOM 1402 C CA . MET A 1 176 ? -6.876 14.818 2.886 1.00 95.94 176 MET A CA 1
ATOM 1403 C C . MET A 1 176 ? -7.184 16.175 2.246 1.00 95.94 176 MET A C 1
ATOM 1405 O O . MET A 1 176 ? -6.243 16.894 1.896 1.00 95.94 176 MET A O 1
ATOM 1409 N N . ASP A 1 177 ? -8.456 16.561 2.116 1.00 94.38 177 ASP A N 1
ATOM 1410 C CA . ASP A 1 177 ? -8.833 17.879 1.617 1.00 94.38 177 ASP A CA 1
ATOM 1411 C C . ASP A 1 177 ? -8.786 18.974 2.679 1.00 94.38 177 ASP A C 1
ATOM 1413 O O . ASP A 1 177 ? -8.615 20.154 2.338 1.00 94.38 177 ASP A O 1
ATOM 1417 N N . LYS A 1 178 ? -8.780 18.591 3.961 1.00 95.75 178 LYS A N 1
ATOM 1418 C CA . LYS A 1 178 ? -8.561 19.503 5.089 1.00 95.75 178 LYS A CA 1
ATOM 1419 C C . LYS A 1 178 ? -7.212 20.216 4.973 1.00 95.75 178 LYS A C 1
ATOM 1421 O O . LYS A 1 178 ? -6.157 19.589 4.843 1.00 95.75 178 LYS A O 1
ATOM 1426 N N . ARG A 1 179 ? -7.223 21.545 5.135 1.00 96.19 179 ARG A N 1
ATOM 1427 C CA . ARG A 1 179 ? -6.021 22.404 5.079 1.00 96.19 179 ARG A CA 1
ATOM 1428 C C . ARG A 1 179 ? -4.902 21.916 6.006 1.00 96.19 179 ARG A C 1
ATOM 1430 O O . ARG A 1 179 ? -3.748 21.856 5.590 1.00 96.19 179 ARG A O 1
ATOM 1437 N N . ASN A 1 180 ? -5.245 21.495 7.223 1.00 96.44 180 ASN A N 1
ATOM 1438 C CA . ASN A 1 180 ? -4.271 20.979 8.190 1.00 96.44 180 ASN A CA 1
ATOM 1439 C C . ASN A 1 180 ? -3.575 19.703 7.690 1.00 96.44 180 ASN A C 1
ATOM 1441 O O . ASN A 1 180 ? -2.364 19.566 7.848 1.00 96.44 180 ASN A O 1
ATOM 1445 N N . ASN A 1 181 ? -4.303 18.796 7.033 1.00 97.50 181 ASN A N 1
ATOM 1446 C CA . ASN A 1 181 ? -3.738 17.555 6.496 1.00 97.50 181 ASN A CA 1
ATOM 1447 C C . ASN A 1 181 ? -2.860 17.816 5.263 1.00 97.50 181 ASN A C 1
ATOM 1449 O O . ASN A 1 181 ? -1.802 17.197 5.118 1.00 97.50 181 ASN A O 1
ATOM 1453 N N . LYS A 1 182 ? -3.217 18.805 4.432 1.00 97.06 182 LYS A N 1
ATOM 1454 C CA . LYS A 1 182 ? -2.365 19.302 3.336 1.00 97.06 182 LYS A CA 1
ATOM 1455 C C . LYS A 1 182 ? -1.030 19.850 3.863 1.00 97.06 182 LYS A C 1
ATOM 1457 O O . LYS A 1 182 ? 0.025 19.462 3.367 1.00 97.06 182 LYS A O 1
ATOM 1462 N N . ILE A 1 183 ? -1.053 20.662 4.925 1.00 97.25 183 ILE A N 1
ATOM 1463 C CA . ILE A 1 183 ? 0.170 21.187 5.567 1.00 97.25 183 ILE A CA 1
ATOM 1464 C C . ILE A 1 183 ? 1.013 20.054 6.167 1.00 97.25 183 ILE A C 1
ATOM 1466 O O . ILE A 1 183 ? 2.217 19.984 5.920 1.00 97.25 183 ILE A O 1
ATOM 1470 N N . LYS A 1 184 ? 0.399 19.121 6.909 1.00 97.56 184 LYS A N 1
ATOM 1471 C CA . LYS A 1 184 ? 1.116 17.959 7.464 1.00 97.56 184 LYS A CA 1
ATOM 1472 C C . LYS A 1 184 ? 1.764 17.104 6.370 1.00 97.56 184 LYS A C 1
ATOM 1474 O O . LYS A 1 184 ? 2.881 16.635 6.563 1.00 97.56 184 LYS A O 1
ATOM 1479 N N . THR A 1 185 ? 1.111 16.954 5.216 1.00 97.25 185 THR A N 1
ATOM 1480 C CA . THR A 1 185 ? 1.673 16.246 4.051 1.00 97.25 185 THR A CA 1
ATOM 1481 C C . THR A 1 185 ? 2.949 16.921 3.561 1.00 97.25 185 THR A C 1
ATOM 1483 O O . THR A 1 185 ? 3.956 16.247 3.364 1.00 97.25 185 THR A O 1
ATOM 1486 N N . ILE A 1 186 ? 2.939 18.251 3.416 1.00 96.44 186 ILE A N 1
ATOM 1487 C CA . ILE A 1 186 ? 4.132 19.017 3.023 1.00 96.44 186 ILE A CA 1
ATOM 1488 C C . ILE A 1 186 ? 5.244 18.827 4.061 1.00 96.44 186 ILE A C 1
ATOM 1490 O O . ILE A 1 186 ? 6.378 18.533 3.694 1.00 96.44 186 ILE A O 1
ATOM 1494 N N . ASN A 1 187 ? 4.921 18.905 5.354 1.00 96.25 187 ASN A N 1
ATOM 1495 C CA . ASN A 1 187 ? 5.900 18.693 6.423 1.00 96.25 187 ASN A CA 1
ATOM 1496 C C . ASN A 1 187 ? 6.520 17.291 6.373 1.00 96.25 187 ASN A C 1
ATOM 1498 O O . ASN A 1 187 ? 7.732 17.149 6.532 1.00 96.25 187 ASN A O 1
ATOM 1502 N N . TYR A 1 188 ? 5.712 16.256 6.134 1.00 97.12 188 TYR A N 1
ATOM 1503 C CA . TYR A 1 188 ? 6.215 14.896 5.955 1.00 97.12 188 TYR A CA 1
ATOM 1504 C C . TYR A 1 188 ? 7.110 14.769 4.729 1.00 97.12 188 TYR A C 1
ATOM 1506 O O . TYR A 1 188 ? 8.168 14.149 4.822 1.00 97.12 188 TYR A O 1
ATOM 1514 N N . PHE A 1 189 ? 6.722 15.383 3.614 1.00 96.00 189 PHE A N 1
ATOM 1515 C CA . PHE A 1 189 ? 7.512 15.361 2.391 1.00 96.00 189 PHE A CA 1
ATOM 1516 C C . PHE A 1 189 ? 8.876 16.038 2.584 1.00 96.00 189 PHE A C 1
ATOM 1518 O O . PHE A 1 189 ? 9.892 15.478 2.193 1.00 96.00 189 PHE A O 1
ATOM 1525 N N . LEU A 1 190 ? 8.922 17.195 3.250 1.00 93.75 190 LEU A N 1
ATOM 1526 C CA . LEU A 1 190 ? 10.174 17.910 3.530 1.00 93.75 190 LEU A CA 1
ATOM 1527 C C . LEU A 1 190 ? 11.090 17.155 4.510 1.00 93.75 190 LEU A C 1
ATOM 1529 O O . LEU A 1 190 ? 12.312 17.257 4.410 1.00 93.75 190 LEU A O 1
ATOM 1533 N N . LYS A 1 191 ? 10.518 16.383 5.446 1.00 90.31 191 LYS A N 1
ATOM 1534 C CA . LYS A 1 191 ? 11.278 15.519 6.369 1.00 90.31 191 LYS A CA 1
ATOM 1535 C C . LYS A 1 191 ? 11.835 14.270 5.685 1.00 90.31 191 LYS A C 1
ATOM 1537 O O . LYS A 1 191 ? 12.897 13.786 6.074 1.00 90.31 191 LYS A O 1
ATOM 1542 N N . GLN A 1 192 ? 11.138 13.746 4.678 1.00 78.25 192 GLN A N 1
ATOM 1543 C CA . GLN A 1 192 ? 11.606 12.629 3.862 1.00 78.25 192 GLN A CA 1
ATOM 1544 C C . GLN A 1 192 ? 12.712 13.116 2.917 1.00 78.25 192 GLN A C 1
ATOM 1546 O O . GLN A 1 192 ? 12.465 13.530 1.788 1.00 78.25 192 GLN A O 1
ATOM 1551 N N . ARG A 1 193 ? 13.963 13.087 3.384 1.00 59.34 193 ARG A N 1
ATOM 1552 C CA . ARG A 1 193 ? 15.132 13.347 2.533 1.00 59.34 193 ARG A CA 1
ATOM 1553 C C . ARG A 1 193 ? 15.275 12.211 1.509 1.00 59.34 193 ARG A C 1
ATOM 1555 O O . ARG A 1 193 ? 15.776 11.143 1.850 1.00 59.34 193 ARG A O 1
ATOM 1562 N N . LEU A 1 194 ? 14.813 12.437 0.276 1.00 56.22 194 LEU A N 1
ATOM 1563 C CA . LEU A 1 194 ? 14.931 11.499 -0.853 1.00 56.22 194 LEU A CA 1
ATOM 1564 C C . LEU A 1 194 ? 16.188 11.668 -1.703 1.00 56.22 194 LEU A C 1
ATOM 1566 O O . LEU A 1 194 ? 16.475 12.817 -2.128 1.00 56.22 194 LEU A O 1
#

pLDDT: mean 95.7, std 6.74, range [47.72, 98.75]

Mean predicted aligned error: 3.25 Å

Nearest PDB structures (foldseek):
  3adz-assembly1_A  TM=5.480E-01  e=2.329E-01  Staphylococcus aureus
  4tq4-assembly3_C  TM=5.291E-01  e=6.391E-01  Archaeoglobus fulgidus DSM 4304

Sequence (194 aa):
MNAHDPVLVSKYLRQVYQAQIESKKQSAPGLSEKEIFDITLKKGGVSVLF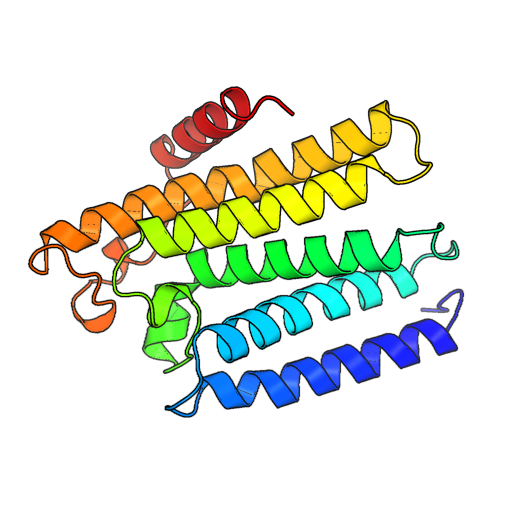YRASMSHSFAEGEENALYNMGGLMQFGNDIFDIYKDRNSNIQTIPTTAKKMHLVRQLFIDQMNKSFALTKQLSYKAKKKKKHLSLVAMSLCSRCFVCLDQLKMNESITDSVFIPEKYSREQLVCDMDKRNNKIKTINYFLKQRL

Radius of gyration: 17.61 Å; Cα contacts (8 Å, |Δi|>4): 244; chains: 1; bounding box: 37×39×57 Å

Foldseek 3Di:
DDALDVPQLVVLVVQLVVLVVLQVCQLPPDDDLVSLLVSLLSNQLSVQSNVVSSDNDDAAVLNSVLSSLVRSLQSLLVCLQCVLVCVVSSGDHNLQPAFALVVSVVVSVVSLVVSLVSLCPTPDDPVVSVVVNLCCLLVGVLLSVLSSVLQQVCCVVPVNTRHSVPDDPVSRHDDCVDPVSNVSSVVSSVVPPD

Solvent-accessible surface area (backbone atoms only — not comparable to full-atom values): 10241 Å² total; per-residue (Å²): 135,88,49,71,39,59,65,57,29,51,54,26,49,51,48,36,53,51,33,55,60,56,48,55,54,32,58,47,89,86,71,51,72,66,55,37,49,52,45,38,29,45,42,20,8,34,45,42,47,26,60,53,33,53,41,86,59,80,80,55,78,65,43,63,63,21,40,26,39,42,19,12,43,52,35,49,46,46,45,59,56,39,33,50,60,32,52,78,64,50,34,51,38,70,65,56,70,37,51,45,51,68,57,55,50,48,55,51,50,52,44,47,52,52,25,49,52,44,46,66,70,36,90,64,60,66,72,58,47,50,52,52,52,52,47,46,36,53,76,42,54,16,45,43,51,51,38,49,55,48,50,42,59,54,12,71,79,46,86,64,34,40,54,72,89,81,52,56,66,76,61,42,45,65,65,65,84,43,67,68,46,46,51,49,21,52,54,41,35,71,67,55,85,125